Protein AF-0000000084646824 (afdb_homodimer)

Solvent-accessible surface area (backbone atoms only — not comparable to full-atom values): 13426 Å² total; per-residue (Å²): 129,82,71,83,61,88,53,41,62,25,22,55,33,51,47,78,46,74,24,62,43,56,68,61,42,49,52,48,45,46,71,71,29,34,40,81,76,44,87,48,90,53,44,28,33,28,31,27,26,35,52,23,29,39,39,40,33,57,32,92,72,58,79,62,38,73,45,97,51,36,28,20,23,74,54,45,67,60,52,51,50,53,38,41,75,70,67,52,63,48,50,73,77,38,81,36,73,94,73,71,33,38,31,31,40,35,62,44,80,59,38,35,34,36,42,40,24,39,40,91,43,66,98,49,94,73,130,81,72,83,59,88,51,41,61,25,22,55,32,51,47,77,47,74,23,61,44,57,69,60,41,48,51,46,45,45,70,70,28,34,39,83,77,43,87,49,89,53,46,28,33,30,30,29,26,34,53,23,29,39,40,38,33,58,33,91,73,58,80,62,38,73,46,97,51,36,28,22,22,76,53,46,67,61,51,51,52,53,39,42,76,70,67,52,63,48,50,72,78,37,80,36,73,95,73,73,36,38,31,30,40,33,61,43,78,57,38,35,34,36,42,39,26,38,41,91,44,67,98,49,93,72

Nearest PDB structures (foldseek):
  4hc5-assembly2_C  TM=8.249E-01  e=2.303E-07  Sphaerobacter thermophilus DSM 20745
  1xqa-assembly1_A  TM=7.647E-01  e=1.305E-06  Bacillus cereus ATCC 14579
  2i7r-assembly1_B  TM=8.006E-01  e=5.771E-06  Streptococcus pneumoniae
  3l7t-assembly2_C  TM=7.676E-01  e=2.744E-06  Streptococcus mutans
  8he6-assembly1_B  TM=6.971E-01  e=1.571E-06  Nostoc sp. PCC 7120 = FACHB-418

Sequence (252 aa):
MSTNDPRPTVSVAHIVLQTDRMEASAEFMRTIGMRPIFDGPTVSIYELRGGTHLILMQDDTVTAGDAAFDLMVDDLHEMHQRLTSQGLAPSPIEPRPEIDHEAFTVREPAGHVITVFSSHVSNNPVMSTNDPRPTVSVAHIVLQTDRMEASAEFMRTIGMRPIFDGPTVSIYELRGGTHLILMQDDTVTAGDAAFDLMVDDLHEMHQRLTSQGLAPSPIEPRPEIDHEAFTVREPAGHVITVFSSHVSNNPV

pLDDT: mean 91.76, std 11.48, range [31.67, 98.56]

Radius of gyration: 18.04 Å; Cα contacts (8 Å, |Δi|>4): 566; chains: 2; bounding box: 44×47×48 Å

Secondary structure (DSSP, 8-state):
------S-SEEE-EEEEEES-HHHHHHHHHHHTPEEEEE-SSEEEEE-TTSPEEEEEE-S----EEEEEEEEES-HHHHHHHHHHTT--PPPPEEEGGGTEEEEEEE-TTSEEEEEEE-SSTTS--/------S-SEEE-EEEEEES-HHHHHHHHHHHTPEEEEE-SSEEEEE-TTSPEEEEEE-S----EEEEEEEEES-HHHHHHHHHHTT--PPPPEEEGGGTEEEEEEE-TTSEEEEEEE-SSTTS--

Organism: NCBI:txid1178482

Structure (mmCIF, N/CA/C/O backbone):
data_AF-0000000084646824-model_v1
#
loop_
_entity.id
_entity.type
_entity.pdbx_description
1 polymer 'VOC domain-containing protein'
#
loop_
_atom_site.group_PDB
_atom_site.id
_atom_site.type_symbol
_atom_site.label_atom_id
_atom_site.label_alt_id
_atom_site.label_comp_id
_atom_site.label_asym_id
_atom_site.label_entity_id
_atom_site.label_seq_id
_atom_site.pdbx_PDB_ins_code
_atom_site.Cartn_x
_atom_site.Cartn_y
_atom_site.Cartn_z
_atom_site.occupancy
_atom_site.B_iso_or_equiv
_atom_site.auth_seq_id
_atom_site.auth_comp_id
_atom_site.auth_asym_id
_atom_site.auth_atom_id
_atom_site.pdbx_PDB_model_num
ATOM 1 N N . MET A 1 1 ? -5.77 2.434 27.812 1 32.06 1 MET A N 1
ATOM 2 C CA . MET A 1 1 ? -4.387 1.963 27.844 1 32.06 1 MET A CA 1
ATOM 3 C C . MET A 1 1 ? -3.67 2.283 26.531 1 32.06 1 MET A C 1
ATOM 5 O O . MET A 1 1 ? -4.094 1.841 25.469 1 32.06 1 MET A O 1
ATOM 9 N N . SER A 1 2 ? -3.084 3.459 26.266 1 43.47 2 SER A N 1
ATOM 10 C CA . SER A 1 2 ? -2.301 4.016 25.172 1 43.47 2 SER A CA 1
ATOM 11 C C . SER A 1 2 ? -1.302 2.996 24.625 1 43.47 2 SER A C 1
ATOM 13 O O . SER A 1 2 ? -0.337 2.645 25.312 1 43.47 2 SER A O 1
ATOM 15 N N . THR A 1 3 ? -1.752 1.89 24.094 1 49.69 3 THR A N 1
ATOM 16 C CA . THR A 1 3 ? -0.821 0.805 23.797 1 49.69 3 THR A CA 1
ATOM 17 C C . THR A 1 3 ? 0.494 1.354 23.25 1 49.69 3 THR A C 1
ATOM 19 O O . THR A 1 3 ? 0.496 2.291 22.453 1 49.69 3 THR A O 1
ATOM 22 N N . ASN A 1 4 ? 1.457 1.44 24.078 1 62.34 4 ASN A N 1
ATOM 23 C CA . ASN A 1 4 ? 2.871 1.716 23.859 1 62.34 4 ASN A CA 1
ATOM 24 C C . ASN A 1 4 ? 3.398 0.953 22.641 1 62.34 4 ASN A C 1
ATOM 26 O O . ASN A 1 4 ? 4.465 0.34 22.703 1 62.34 4 ASN A O 1
ATOM 30 N N . ASP A 1 5 ? 2.42 0.808 21.688 1 65.06 5 ASP A N 1
ATOM 31 C CA . ASP A 1 5 ? 2.895 0.157 20.469 1 65.06 5 ASP A CA 1
ATOM 32 C C . ASP A 1 5 ? 3.812 1.082 19.672 1 65.06 5 ASP A C 1
ATOM 34 O O . ASP A 1 5 ? 3.373 2.117 19.172 1 65.06 5 ASP A O 1
ATOM 38 N N . PRO A 1 6 ? 5.125 0.814 19.812 1 79.62 6 PRO A N 1
ATOM 39 C CA . PRO A 1 6 ? 6.086 1.689 19.141 1 79.62 6 PRO A CA 1
ATOM 40 C C . PRO A 1 6 ? 5.914 1.7 17.625 1 79.62 6 PRO A C 1
ATOM 42 O O . PRO A 1 6 ? 6.574 2.479 16.938 1 79.62 6 PRO A O 1
ATOM 45 N N . ARG A 1 7 ? 4.965 0.992 17.203 1 82.56 7 ARG A N 1
ATOM 46 C CA . ARG A 1 7 ? 4.793 0.921 15.75 1 82.56 7 ARG A CA 1
ATOM 47 C C . ARG A 1 7 ? 4.02 2.127 15.234 1 82.56 7 ARG A C 1
ATOM 49 O O . ARG A 1 7 ? 3.24 2.736 15.969 1 82.56 7 ARG A O 1
ATOM 56 N N . PRO A 1 8 ? 4.285 2.461 13.961 1 89.75 8 PRO A N 1
ATOM 57 C CA . PRO A 1 8 ? 3.479 3.547 13.406 1 89.75 8 PRO A CA 1
ATOM 58 C C . PRO A 1 8 ? 1.979 3.328 13.594 1 89.75 8 PRO A C 1
ATOM 60 O O . PRO A 1 8 ? 1.522 2.184 13.656 1 89.75 8 PRO A O 1
ATOM 63 N N . THR A 1 9 ? 1.245 4.363 13.617 1 89.69 9 THR A N 1
ATOM 64 C CA . THR A 1 9 ? -0.167 4.273 13.977 1 89.69 9 THR A CA 1
ATOM 65 C C . THR A 1 9 ? -1.038 4.238 12.719 1 89.69 9 THR A C 1
ATOM 67 O O . THR A 1 9 ? -2.266 4.176 12.812 1 89.69 9 THR A O 1
ATOM 70 N N . VAL A 1 10 ? -0.39 4.312 11.586 1 95.31 10 VAL A N 1
ATOM 71 C CA . VAL A 1 10 ? -1.12 4.352 10.328 1 95.31 10 VAL A CA 1
ATOM 72 C C . VAL A 1 10 ? -0.591 3.266 9.391 1 95.31 10 VAL A C 1
ATOM 74 O O . VAL A 1 10 ? 0.609 2.982 9.375 1 95.31 10 VAL A O 1
ATOM 77 N N . SER A 1 11 ? -1.462 2.648 8.602 1 95.62 11 SER A N 1
ATOM 78 C CA . SER A 1 11 ? -1.114 1.643 7.605 1 95.62 11 SER A CA 1
ATOM 79 C C . SER A 1 11 ? -1.807 1.921 6.273 1 95.62 11 SER A C 1
ATOM 81 O O . SER A 1 11 ? -2.725 2.74 6.207 1 95.62 11 SER A O 1
ATOM 83 N N . VAL A 1 12 ? -1.311 1.332 5.227 1 97.44 12 VAL A N 1
ATOM 84 C CA . VAL A 1 12 ? -2.053 1.333 3.969 1 97.44 12 VAL A CA 1
ATOM 85 C C . VAL A 1 12 ? -3.322 0.499 4.117 1 97.44 12 VAL A C 1
ATOM 87 O O . VAL A 1 12 ? -3.279 -0.625 4.625 1 97.44 12 VAL A O 1
ATOM 90 N N . ALA A 1 13 ? -4.418 1.053 3.707 1 96.69 13 ALA A N 1
ATOM 91 C CA . ALA A 1 13 ? -5.672 0.323 3.877 1 96.69 13 ALA A CA 1
ATOM 92 C C . ALA A 1 13 ? -5.914 -0.632 2.711 1 96.69 13 ALA A C 1
ATOM 94 O O . ALA A 1 13 ? -6.121 -1.83 2.914 1 96.69 13 ALA A O 1
ATOM 95 N N . HIS A 1 14 ? -5.844 -0.05 1.48 1 96.31 14 HIS A N 1
ATOM 96 C CA . HIS A 1 14 ? -6.211 -0.854 0.319 1 96.31 14 HIS A CA 1
ATOM 97 C C . HIS A 1 14 ? -5.227 -0.644 -0.827 1 96.31 14 HIS A C 1
ATOM 99 O O . HIS A 1 14 ? -4.711 0.462 -1.017 1 96.31 14 HIS A O 1
ATOM 105 N N . ILE A 1 15 ? -5.035 -1.661 -1.532 1 96.69 15 ILE A N 1
ATOM 106 C CA . ILE A 1 15 ? -4.531 -1.613 -2.9 1 96.69 15 ILE A CA 1
ATOM 107 C C . ILE A 1 15 ? -5.5 -2.34 -3.832 1 96.69 15 ILE A C 1
ATOM 109 O O . ILE A 1 15 ? -6.27 -3.197 -3.393 1 96.69 15 ILE A O 1
ATOM 113 N N . VAL A 1 16 ? -5.473 -1.895 -5.086 1 95.94 16 VAL A N 1
ATOM 114 C CA . VAL A 1 16 ? -6.477 -2.426 -6.004 1 95.94 16 VAL A CA 1
ATOM 115 C C . VAL A 1 16 ? -5.793 -3.016 -7.23 1 95.94 16 VAL A C 1
ATOM 117 O O . VAL A 1 16 ? -4.809 -2.463 -7.727 1 95.94 16 VAL A O 1
ATOM 120 N N . LEU A 1 17 ? -6.266 -4.059 -7.73 1 97.25 17 LEU A N 1
ATOM 121 C CA . LEU A 1 17 ? -5.844 -4.676 -8.984 1 97.25 17 LEU A CA 1
ATOM 122 C C . LEU A 1 17 ? -7.047 -5.133 -9.805 1 97.25 17 LEU A C 1
ATOM 124 O O . LEU A 1 17 ? -7.926 -5.828 -9.289 1 97.25 17 LEU A O 1
ATOM 128 N N . GLN A 1 18 ? -7.062 -4.742 -11.023 1 97.44 18 GLN A N 1
ATOM 129 C CA . GLN A 1 18 ? -8.117 -5.188 -11.93 1 97.44 18 GLN A CA 1
ATOM 130 C C . GLN A 1 18 ? -7.707 -6.457 -12.672 1 97.44 18 GLN A C 1
ATOM 132 O O . GLN A 1 18 ? -6.531 -6.648 -12.984 1 97.44 18 GLN A O 1
ATOM 137 N N . THR A 1 19 ? -8.703 -7.246 -13.031 1 98.12 19 THR A N 1
ATOM 138 C CA . THR A 1 19 ? -8.422 -8.484 -13.742 1 98.12 19 THR A CA 1
ATOM 139 C C . THR A 1 19 ? -9.609 -8.883 -14.617 1 98.12 19 THR A C 1
ATOM 141 O O . THR A 1 19 ? -10.758 -8.602 -14.281 1 98.12 19 THR A O 1
ATOM 144 N N . ASP A 1 20 ? -9.328 -9.508 -15.711 1 97.75 20 ASP A N 1
ATOM 145 C CA . ASP A 1 20 ? -10.375 -10.07 -16.562 1 97.75 20 ASP A CA 1
ATOM 146 C C . ASP A 1 20 ? -10.484 -11.586 -16.375 1 97.75 20 ASP A C 1
ATOM 148 O O . ASP A 1 20 ? -11.188 -12.258 -17.125 1 97.75 20 ASP A O 1
ATOM 152 N N . ARG A 1 21 ? -9.836 -12.141 -15.383 1 97.44 21 ARG A N 1
ATOM 153 C CA . ARG A 1 21 ? -9.844 -13.562 -15.07 1 97.44 21 ARG A CA 1
ATOM 154 C C . ARG A 1 21 ? -9.727 -13.805 -13.57 1 97.44 21 ARG A C 1
ATOM 156 O O . ARG A 1 21 ? -8.672 -14.203 -13.078 1 97.44 21 ARG A O 1
ATOM 163 N N . MET A 1 22 ? -10.82 -13.625 -12.867 1 98 22 MET A N 1
ATOM 164 C CA . MET A 1 22 ? -10.906 -13.594 -11.414 1 98 22 MET A CA 1
ATOM 165 C C . MET A 1 22 ? -10.305 -14.852 -10.805 1 98 22 MET A C 1
ATOM 167 O O . MET A 1 22 ? -9.492 -14.773 -9.883 1 98 22 MET A O 1
ATOM 171 N N . GLU A 1 23 ? -10.609 -16.031 -11.32 1 97.69 23 GLU A N 1
ATOM 172 C CA . GLU A 1 23 ? -10.172 -17.297 -10.711 1 97.69 23 GLU A CA 1
ATOM 173 C C . GLU A 1 23 ? -8.656 -17.422 -10.773 1 97.69 23 GLU A C 1
ATOM 175 O O . GLU A 1 23 ? -8.016 -17.766 -9.773 1 97.69 23 GLU A O 1
ATOM 180 N N . ALA A 1 24 ? -8.109 -17.172 -11.906 1 97.5 24 ALA A N 1
ATOM 181 C CA . ALA A 1 24 ? -6.664 -17.297 -12.094 1 97.5 24 ALA A CA 1
ATOM 182 C C . ALA A 1 24 ? -5.91 -16.281 -11.242 1 97.5 24 ALA A C 1
ATOM 184 O O . ALA A 1 24 ? -4.898 -16.609 -10.625 1 97.5 24 ALA A O 1
ATOM 185 N N . SER A 1 25 ? -6.414 -15.023 -11.219 1 98.06 25 SER A N 1
ATOM 186 C CA . SER A 1 25 ? -5.785 -13.969 -10.422 1 98.06 25 SER A CA 1
ATOM 187 C C . SER A 1 25 ? -5.895 -14.266 -8.93 1 98.06 25 SER A C 1
ATOM 189 O O . SER A 1 25 ? -4.949 -14.023 -8.172 1 98.06 25 SER A O 1
ATOM 191 N N . ALA A 1 26 ? -6.98 -14.797 -8.539 1 98.06 26 ALA A N 1
ATOM 192 C CA . ALA A 1 26 ? -7.18 -15.18 -7.145 1 98.06 26 ALA A CA 1
ATOM 193 C C . ALA A 1 26 ? -6.16 -16.234 -6.715 1 98.06 26 ALA A C 1
ATOM 195 O O . ALA A 1 26 ? -5.551 -16.109 -5.645 1 98.06 26 ALA A O 1
ATOM 196 N N . GLU A 1 27 ? -5.996 -17.234 -7.496 1 97.31 27 GLU A N 1
ATOM 197 C CA . GLU A 1 27 ? -5.02 -18.266 -7.199 1 97.31 27 GLU A CA 1
ATOM 198 C C . GLU A 1 27 ? -3.611 -17.688 -7.086 1 97.31 27 GLU A C 1
ATOM 200 O O . GLU A 1 27 ? -2.836 -18.094 -6.215 1 97.31 27 GLU A O 1
ATOM 205 N N . PHE A 1 28 ? -3.332 -16.766 -7.973 1 98.12 28 PHE A N 1
ATOM 206 C CA . PHE A 1 28 ? -2.037 -16.094 -7.926 1 98.12 28 PHE A CA 1
ATOM 207 C C . PHE A 1 28 ? -1.854 -15.359 -6.605 1 98.12 28 PHE A C 1
ATOM 209 O O . PHE A 1 28 ? -0.797 -15.453 -5.977 1 98.12 28 PHE A O 1
ATOM 216 N N . MET A 1 29 ? -2.875 -14.625 -6.16 1 98 29 MET A N 1
ATOM 217 C CA . MET A 1 29 ? -2.777 -13.859 -4.914 1 98 29 MET A CA 1
ATOM 218 C C . MET A 1 29 ? -2.504 -14.789 -3.732 1 98 29 MET A C 1
ATOM 220 O O . MET A 1 29 ? -1.696 -14.461 -2.861 1 98 29 MET A O 1
ATOM 224 N N . ARG A 1 30 ? -3.1 -15.922 -3.766 1 96.12 30 ARG A N 1
ATOM 225 C CA . ARG A 1 30 ? -2.863 -16.906 -2.713 1 96.12 30 ARG A CA 1
ATOM 226 C C . ARG A 1 30 ? -1.443 -17.453 -2.789 1 96.12 30 ARG A C 1
ATOM 228 O O . ARG A 1 30 ? -0.758 -17.562 -1.77 1 96.12 30 ARG A O 1
ATOM 235 N N . THR A 1 31 ? -1.063 -17.75 -3.959 1 95.69 31 THR A N 1
ATOM 236 C CA . THR A 1 31 ? 0.246 -18.344 -4.195 1 95.69 31 THR A CA 1
ATOM 237 C C . THR A 1 31 ? 1.359 -17.406 -3.766 1 95.69 31 THR A C 1
ATOM 239 O O . THR A 1 31 ? 2.367 -17.828 -3.201 1 95.69 31 THR A O 1
ATOM 242 N N . ILE A 1 32 ? 1.113 -16.156 -3.998 1 96.62 32 ILE A N 1
ATOM 243 C CA . ILE A 1 32 ? 2.18 -15.195 -3.734 1 96.62 32 ILE A CA 1
ATOM 244 C C . ILE A 1 32 ? 2.26 -14.914 -2.236 1 96.62 32 ILE A C 1
ATOM 246 O O . ILE A 1 32 ? 3.229 -14.312 -1.763 1 96.62 32 ILE A O 1
ATOM 250 N N . GLY A 1 33 ? 1.245 -15.242 -1.486 1 95.19 33 GLY A N 1
ATOM 251 C CA . GLY A 1 33 ? 1.413 -15.18 -0.043 1 95.19 33 GLY A CA 1
ATOM 252 C C . GLY A 1 33 ? 0.335 -14.367 0.649 1 95.19 33 GLY A C 1
ATOM 253 O O . GLY A 1 33 ? 0.446 -14.07 1.84 1 95.19 33 GLY A O 1
ATOM 254 N N . MET A 1 34 ? -0.693 -14.016 -0.03 1 96.38 34 MET A N 1
ATOM 255 C CA . MET A 1 34 ? -1.779 -13.25 0.575 1 96.38 34 MET A CA 1
ATOM 256 C C . MET A 1 34 ? -2.826 -14.172 1.184 1 96.38 34 MET A C 1
ATOM 258 O O . MET A 1 34 ? -3.033 -15.289 0.697 1 96.38 34 MET A O 1
ATOM 262 N N . ARG A 1 35 ? -3.436 -13.656 2.168 1 95.19 35 ARG A N 1
ATOM 263 C CA . ARG A 1 35 ? -4.461 -14.422 2.861 1 95.19 35 ARG A CA 1
ATOM 264 C C . ARG A 1 35 ? -5.855 -14.07 2.35 1 95.19 35 ARG A C 1
ATOM 266 O O . ARG A 1 35 ? -6.246 -12.906 2.359 1 95.19 35 ARG A O 1
ATOM 273 N N . PRO A 1 36 ? -6.617 -15.062 1.97 1 95.94 36 PRO A N 1
ATOM 274 C CA . PRO A 1 36 ? -7.973 -14.75 1.5 1 95.94 36 PRO A CA 1
ATOM 275 C C . PRO A 1 36 ? -8.898 -14.289 2.623 1 95.94 36 PRO A C 1
ATOM 277 O O . PRO A 1 36 ? -8.898 -14.883 3.707 1 95.94 36 PRO A O 1
ATOM 280 N N . ILE A 1 37 ? -9.609 -13.234 2.377 1 93.75 37 ILE A N 1
ATOM 281 C CA . ILE A 1 37 ? -10.609 -12.711 3.305 1 93.75 37 ILE A CA 1
ATOM 282 C C . ILE A 1 37 ? -12.008 -12.945 2.74 1 93.75 37 ILE A C 1
ATOM 284 O O . ILE A 1 37 ? -12.922 -13.344 3.471 1 93.75 37 ILE A O 1
ATOM 288 N N . PHE A 1 38 ? -12.164 -12.68 1.447 1 94.94 38 PHE A N 1
ATOM 289 C CA . PHE A 1 38 ? -13.43 -12.82 0.738 1 94.94 38 PHE A CA 1
ATOM 290 C C . PHE A 1 38 ? -13.195 -13.18 -0.724 1 94.94 38 PHE A C 1
ATOM 292 O O . PHE A 1 38 ? -12.344 -12.594 -1.385 1 94.94 38 PHE A O 1
ATOM 299 N N . ASP A 1 39 ? -13.938 -14.172 -1.227 1 96.62 39 ASP A N 1
ATOM 300 C CA . ASP A 1 39 ? -13.883 -14.562 -2.631 1 96.62 39 ASP A CA 1
ATOM 301 C C . ASP A 1 39 ? -15.242 -14.375 -3.303 1 96.62 39 ASP A C 1
ATOM 303 O O . ASP A 1 39 ? -16.203 -15.062 -2.961 1 96.62 39 ASP A O 1
ATOM 307 N N . GLY A 1 40 ? -15.281 -13.406 -4.203 1 96.06 40 GLY A N 1
ATOM 308 C CA . GLY A 1 40 ? -16.484 -13.188 -4.996 1 96.06 40 GLY A CA 1
ATOM 309 C C . GLY A 1 40 ? -16.219 -13.211 -6.488 1 96.06 40 GLY A C 1
ATOM 310 O O . GLY A 1 40 ? -15.07 -13.188 -6.926 1 96.06 40 GLY A O 1
ATOM 311 N N . PRO A 1 41 ? -17.375 -13.305 -7.254 1 95.94 41 PRO A N 1
ATOM 312 C CA . PRO A 1 41 ? -17.234 -13.398 -8.711 1 95.94 41 PRO A CA 1
ATOM 313 C C . PRO A 1 41 ? -16.719 -12.102 -9.336 1 95.94 41 PRO A C 1
ATOM 315 O O . PRO A 1 41 ? -16.078 -12.133 -10.391 1 95.94 41 PRO A O 1
ATOM 318 N N . THR A 1 42 ? -17 -11 -8.656 1 97.06 42 THR A N 1
ATOM 319 C CA . THR A 1 42 ? -16.609 -9.734 -9.273 1 97.06 42 THR A CA 1
ATOM 320 C C . THR A 1 42 ? -15.633 -8.977 -8.383 1 97.06 42 THR A C 1
ATOM 322 O O . THR A 1 42 ? -14.961 -8.047 -8.836 1 97.06 42 THR A O 1
ATOM 325 N N . VAL A 1 43 ? -15.594 -9.344 -7.141 1 97 43 VAL A N 1
ATOM 326 C CA . VAL A 1 43 ? -14.68 -8.727 -6.18 1 97 43 VAL A CA 1
ATOM 327 C C . VAL A 1 43 ? -14.156 -9.789 -5.219 1 97 43 VAL A C 1
ATOM 329 O O . VAL A 1 43 ? -14.922 -10.617 -4.711 1 97 43 VAL A O 1
ATOM 332 N N . SER A 1 44 ? -12.898 -9.867 -4.98 1 97.88 44 SER A N 1
ATOM 333 C CA . SER A 1 44 ? -12.234 -10.68 -3.961 1 97.88 44 SER A CA 1
ATOM 334 C C . SER A 1 44 ? -11.297 -9.828 -3.107 1 97.88 44 SER A C 1
ATOM 336 O O . SER A 1 44 ? -10.797 -8.797 -3.564 1 97.88 44 SER A O 1
ATOM 338 N N . ILE A 1 45 ? -11.125 -10.219 -1.865 1 96.56 45 ILE A N 1
ATOM 339 C CA . ILE A 1 45 ? -10.305 -9.461 -0.924 1 96.56 45 ILE A CA 1
ATOM 340 C C . ILE A 1 45 ? -9.25 -10.367 -0.308 1 96.56 45 ILE A C 1
ATOM 342 O O . ILE A 1 45 ? -9.562 -11.461 0.178 1 96.56 45 ILE A O 1
ATOM 346 N N . TYR A 1 46 ? -7.996 -9.891 -0.333 1 96.88 46 TYR A N 1
ATOM 347 C CA . TYR A 1 46 ? -6.863 -10.602 0.252 1 96.88 46 TYR A CA 1
ATOM 348 C C . TYR A 1 46 ? -6.082 -9.695 1.202 1 96.88 46 TYR A C 1
ATOM 350 O O . TYR A 1 46 ? -5.934 -8.5 0.948 1 96.88 46 TYR A O 1
ATOM 358 N N . GLU A 1 47 ? -5.566 -10.289 2.199 1 95.19 47 GLU A N 1
ATOM 359 C CA . GLU A 1 47 ? -4.859 -9.516 3.219 1 95.19 47 GLU A CA 1
ATOM 360 C C . GLU A 1 47 ? -3.35 -9.711 3.109 1 95.19 47 GLU A C 1
ATOM 362 O O . GLU A 1 47 ? -2.873 -10.828 2.912 1 95.19 47 GLU A O 1
ATOM 367 N N . LEU A 1 48 ? -2.643 -8.641 3.213 1 95.69 48 LEU A N 1
ATOM 368 C CA . LEU A 1 48 ? -1.187 -8.633 3.307 1 95.69 48 LEU A CA 1
ATOM 369 C C . LEU A 1 48 ? -0.735 -8.398 4.742 1 95.69 48 LEU A C 1
ATOM 371 O O . LEU A 1 48 ? -1.542 -8.031 5.602 1 95.69 48 LEU A O 1
ATOM 375 N N . ARG A 1 49 ? 0.52 -8.68 4.965 1 90.81 49 ARG A N 1
ATOM 376 C CA . ARG A 1 49 ? 1.089 -8.312 6.258 1 90.81 49 ARG A CA 1
ATOM 377 C C . ARG A 1 49 ? 0.898 -6.828 6.539 1 90.81 49 ARG A C 1
ATOM 379 O O . ARG A 1 49 ? 1.066 -5.992 5.648 1 90.81 49 ARG A O 1
ATOM 386 N N . GLY A 1 50 ? 0.562 -6.457 7.793 1 88.06 50 GLY A N 1
ATOM 387 C CA . GLY A 1 50 ? 0.243 -5.086 8.156 1 88.06 50 GLY A CA 1
ATOM 388 C C . GLY A 1 50 ? -1.242 -4.781 8.086 1 88.06 50 GLY A C 1
ATOM 389 O O . GLY A 1 50 ? -1.683 -3.719 8.531 1 88.06 50 GLY A O 1
ATOM 390 N N . GLY A 1 51 ? -1.979 -5.695 7.457 1 92 51 GLY A N 1
ATOM 391 C CA . GLY A 1 51 ? -3.428 -5.566 7.449 1 92 51 GLY A CA 1
ATOM 392 C C . GLY A 1 51 ? -3.967 -4.965 6.164 1 92 51 GLY A C 1
ATOM 393 O O . GLY A 1 51 ? -5.184 -4.855 5.984 1 92 51 GLY A O 1
ATOM 394 N N . THR A 1 52 ? -3.096 -4.602 5.25 1 95.81 52 THR A N 1
ATOM 395 C CA . THR A 1 52 ? -3.529 -4.043 3.975 1 95.81 52 THR A CA 1
ATOM 396 C C . THR A 1 52 ? -4.375 -5.047 3.201 1 95.81 52 THR A C 1
ATOM 398 O O . THR A 1 52 ? -4.047 -6.234 3.152 1 95.81 52 THR A O 1
ATOM 401 N N . HIS A 1 53 ? -5.426 -4.559 2.617 1 95.88 53 HIS A N 1
ATOM 402 C CA . HIS A 1 53 ? -6.246 -5.41 1.762 1 95.88 53 HIS A CA 1
ATOM 403 C C . HIS A 1 53 ? -5.98 -5.129 0.286 1 95.88 53 HIS A C 1
ATOM 405 O O . HIS A 1 53 ? -6.008 -3.973 -0.144 1 95.88 53 HIS A O 1
ATOM 411 N N . LEU A 1 54 ? -5.719 -6.172 -0.451 1 97.56 54 LEU A N 1
ATOM 412 C CA . LEU A 1 54 ? -5.828 -6.105 -1.904 1 97.56 54 LEU A CA 1
ATOM 413 C C . LEU A 1 54 ? -7.262 -6.363 -2.355 1 97.56 54 LEU A C 1
ATOM 415 O O . LEU A 1 54 ? -7.848 -7.395 -2.01 1 97.56 54 LEU A O 1
ATOM 419 N N . ILE A 1 55 ? -7.801 -5.402 -3.018 1 96.75 55 ILE A N 1
ATOM 420 C CA . ILE A 1 55 ? -9.102 -5.578 -3.654 1 96.75 55 ILE A CA 1
ATOM 421 C C . ILE A 1 55 ? -8.914 -6.02 -5.105 1 96.75 55 ILE A C 1
ATOM 423 O O . ILE A 1 55 ? -8.445 -5.242 -5.941 1 96.75 55 ILE A O 1
ATOM 427 N N . LEU A 1 56 ? -9.203 -7.25 -5.41 1 97.81 56 LEU A N 1
ATOM 428 C CA . LEU A 1 56 ? -9.219 -7.773 -6.773 1 97.81 56 LEU A CA 1
ATOM 429 C C . LEU A 1 56 ? -10.578 -7.535 -7.43 1 97.81 56 LEU A C 1
ATOM 431 O O . LEU A 1 56 ? -11.602 -8.023 -6.949 1 97.81 56 LEU A O 1
ATOM 435 N N . MET A 1 57 ? -10.562 -6.809 -8.461 1 97.56 57 MET A N 1
ATOM 436 C CA . MET A 1 57 ? -11.828 -6.387 -9.062 1 97.56 57 MET A CA 1
ATOM 437 C C . MET A 1 57 ? -11.922 -6.875 -10.508 1 97.56 57 MET A C 1
ATOM 439 O O . MET A 1 57 ? -11 -6.684 -11.297 1 97.56 57 MET A O 1
ATOM 443 N N . GLN A 1 58 ? -13.047 -7.391 -10.844 1 97.75 58 GLN A N 1
ATOM 444 C CA . GLN A 1 58 ? -13.297 -7.828 -12.219 1 97.75 58 GLN A CA 1
ATOM 445 C C . GLN A 1 58 ? -13.445 -6.633 -13.156 1 97.75 58 GLN A C 1
ATOM 447 O O . GLN A 1 58 ? -14.086 -5.641 -12.812 1 97.75 58 GLN A O 1
ATOM 452 N N . ASP A 1 59 ? -12.758 -6.738 -14.188 1 96.38 59 ASP A N 1
ATOM 453 C CA . ASP A 1 59 ? -12.906 -5.809 -15.305 1 96.38 59 ASP A CA 1
ATOM 454 C C . ASP A 1 59 ? -12.922 -6.547 -16.641 1 96.38 59 ASP A C 1
ATOM 456 O O . ASP A 1 59 ? -12.289 -7.59 -16.781 1 96.38 59 ASP A O 1
ATOM 460 N N . ASP A 1 60 ? -13.703 -5.988 -17.531 1 92.94 60 ASP A N 1
ATOM 461 C CA . ASP A 1 60 ? -13.844 -6.664 -18.812 1 92.94 60 ASP A CA 1
ATOM 462 C C . ASP A 1 60 ? -12.523 -6.68 -19.578 1 92.94 60 ASP A C 1
ATOM 464 O O . ASP A 1 60 ? -12.227 -7.633 -20.297 1 92.94 60 ASP A O 1
ATOM 468 N N . THR A 1 61 ? -11.812 -5.586 -19.406 1 92.31 61 THR A N 1
ATOM 469 C CA . THR A 1 61 ? -10.547 -5.5 -20.125 1 92.31 61 THR A CA 1
ATOM 470 C C . THR A 1 61 ? -9.445 -4.984 -19.219 1 92.31 61 THR A C 1
ATOM 472 O O . THR A 1 61 ? -9.672 -4.082 -18.406 1 92.31 61 THR A O 1
ATOM 475 N N . VAL A 1 62 ? -8.297 -5.688 -19.297 1 92.31 62 VAL A N 1
ATOM 476 C CA . VAL A 1 62 ? -7.109 -5.281 -18.547 1 92.31 62 VAL A CA 1
ATOM 477 C C . VAL A 1 62 ? -5.945 -5.055 -19.516 1 92.31 62 VAL A C 1
ATOM 479 O O . VAL A 1 62 ? -5.758 -5.824 -20.469 1 92.31 62 VAL A O 1
ATOM 482 N N . THR A 1 63 ? -5.332 -3.967 -19.312 1 89.81 63 THR A N 1
ATOM 483 C CA . THR A 1 63 ? -4.109 -3.703 -20.062 1 89.81 63 THR A CA 1
ATOM 484 C C . THR A 1 63 ? -2.885 -4.184 -19.281 1 89.81 63 THR A C 1
ATOM 486 O O . THR A 1 63 ? -2.639 -3.738 -18.172 1 89.81 63 THR A O 1
ATOM 489 N N . ALA A 1 64 ? -2.219 -5.098 -19.984 1 87.81 64 ALA A N 1
ATOM 490 C CA . ALA A 1 64 ? -0.99 -5.605 -19.375 1 87.81 64 ALA A CA 1
ATOM 491 C C . ALA A 1 64 ? 0.002 -4.477 -19.109 1 87.81 64 ALA A C 1
ATOM 493 O O . ALA A 1 64 ? 0.079 -3.52 -19.891 1 87.81 64 ALA A O 1
ATOM 494 N N . GLY A 1 65 ? 0.767 -4.598 -17.938 1 94 65 GLY A N 1
ATOM 495 C CA . GLY A 1 65 ? 1.751 -3.6 -17.562 1 94 65 GLY A CA 1
ATOM 496 C C . GLY A 1 65 ? 2.139 -3.674 -16.094 1 94 65 GLY A C 1
ATOM 497 O O . GLY A 1 65 ? 1.847 -4.664 -15.422 1 94 65 GLY A O 1
ATOM 498 N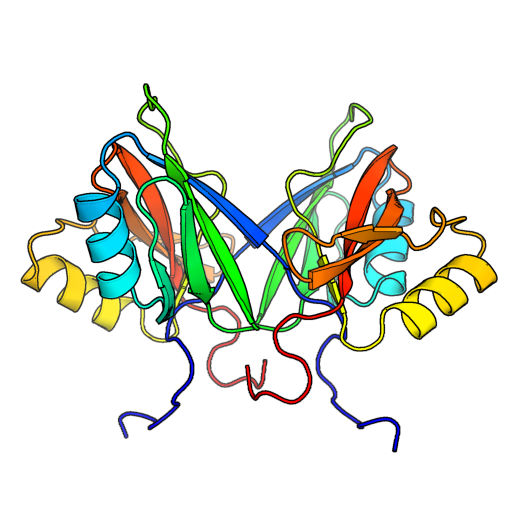 N . ASP A 1 66 ? 2.891 -2.682 -15.711 1 95.44 66 ASP A N 1
ATOM 499 C CA . ASP A 1 66 ? 3.355 -2.646 -14.328 1 95.44 66 ASP A CA 1
ATOM 500 C C . ASP A 1 66 ? 2.195 -2.412 -13.367 1 95.44 66 ASP A C 1
ATOM 502 O O . ASP A 1 66 ? 1.338 -1.563 -13.617 1 95.44 66 ASP A O 1
ATOM 506 N N . ALA A 1 67 ? 2.127 -3.242 -12.383 1 95.38 67 ALA A N 1
ATOM 507 C CA . ALA A 1 67 ? 1.174 -2.951 -11.312 1 95.38 67 ALA A CA 1
ATOM 508 C C . ALA A 1 67 ? 1.484 -1.612 -10.648 1 95.38 67 ALA A C 1
ATOM 510 O O . ALA A 1 67 ? 2.625 -1.144 -10.688 1 95.38 67 ALA A O 1
ATOM 511 N N . ALA A 1 68 ? 0.506 -1.094 -10 1 92.44 68 ALA A N 1
ATOM 512 C CA . ALA A 1 68 ? 0.643 0.206 -9.352 1 92.44 68 ALA A CA 1
ATOM 513 C C . ALA A 1 68 ? 1.271 0.063 -7.969 1 92.44 68 ALA A C 1
ATOM 515 O O . ALA A 1 68 ? 1.377 1.041 -7.223 1 92.44 68 ALA A O 1
ATOM 516 N N . PHE A 1 69 ? 1.64 -1.087 -7.555 1 95.88 69 PHE A N 1
ATOM 517 C CA . PHE A 1 69 ? 2.254 -1.357 -6.262 1 95.88 69 PHE A CA 1
ATOM 518 C C . PHE A 1 69 ? 3.355 -2.4 -6.391 1 95.88 69 PHE A C 1
ATOM 520 O O . PHE A 1 69 ? 3.436 -3.104 -7.402 1 95.88 69 PHE A O 1
ATOM 527 N N . ASP A 1 70 ? 4.145 -2.445 -5.395 1 97.44 70 ASP A N 1
ATOM 528 C CA . ASP A 1 70 ? 5.145 -3.498 -5.27 1 97.44 70 ASP A CA 1
ATOM 529 C C . ASP A 1 70 ? 5.082 -4.156 -3.893 1 97.44 70 ASP A C 1
ATOM 531 O O . ASP A 1 70 ? 4.324 -3.723 -3.023 1 97.44 70 ASP A O 1
ATOM 535 N N . LEU A 1 71 ? 5.742 -5.27 -3.828 1 98 71 LEU A N 1
ATOM 536 C CA . LEU A 1 71 ? 5.668 -6.098 -2.627 1 98 71 LEU A CA 1
ATOM 537 C C . LEU A 1 71 ? 7.051 -6.301 -2.02 1 98 71 LEU A C 1
ATOM 539 O O . LEU A 1 71 ? 8.062 -6 -2.654 1 98 71 LEU A O 1
ATOM 543 N N . MET A 1 72 ? 7.023 -6.77 -0.771 1 96.81 72 MET A N 1
ATOM 544 C CA . MET A 1 72 ? 8.281 -7.195 -0.153 1 96.81 72 MET A CA 1
ATOM 545 C C . MET A 1 72 ? 8.07 -8.453 0.679 1 96.81 72 MET A C 1
ATOM 547 O O . MET A 1 72 ? 6.965 -8.727 1.137 1 96.81 72 MET A O 1
ATOM 551 N N . VAL A 1 73 ? 9.133 -9.18 0.806 1 95.62 73 VAL A N 1
ATOM 552 C CA . VAL A 1 73 ? 9.141 -10.406 1.589 1 95.62 73 VAL A CA 1
ATOM 553 C C . VAL A 1 73 ? 10.43 -10.492 2.404 1 95.62 73 VAL A C 1
ATOM 555 O O . VAL A 1 73 ? 11.453 -9.906 2.031 1 95.62 73 VAL A O 1
ATOM 558 N N . ASP A 1 74 ? 10.359 -11.25 3.428 1 91.88 74 ASP A N 1
ATOM 559 C CA . ASP A 1 74 ? 11.523 -11.391 4.301 1 91.88 74 ASP A CA 1
ATOM 560 C C . ASP A 1 74 ? 12.625 -12.203 3.621 1 91.88 74 ASP A C 1
ATOM 562 O O . ASP A 1 74 ? 13.805 -11.891 3.768 1 91.88 74 ASP A O 1
ATOM 566 N N . ASP A 1 75 ? 12.234 -13.234 2.949 1 93.19 75 ASP A N 1
ATOM 567 C CA . ASP A 1 75 ? 13.188 -14.086 2.242 1 93.19 75 ASP A CA 1
ATOM 568 C C . ASP A 1 75 ? 12.898 -14.102 0.743 1 93.19 75 ASP A C 1
ATOM 570 O O . ASP A 1 75 ? 12.133 -14.945 0.265 1 93.19 75 ASP A O 1
ATOM 574 N N . LEU A 1 76 ? 13.609 -13.25 0.063 1 96.62 76 LEU A N 1
ATOM 575 C CA . LEU A 1 76 ? 13.383 -13.055 -1.365 1 96.62 76 LEU A CA 1
ATOM 576 C C . LEU A 1 76 ? 13.758 -14.312 -2.15 1 96.62 76 LEU A C 1
ATOM 578 O O . LEU A 1 76 ? 13.055 -14.688 -3.09 1 96.62 76 LEU A O 1
ATOM 582 N N . HIS A 1 77 ? 14.828 -14.938 -1.787 1 96.75 77 HIS A N 1
ATOM 583 C CA . HIS A 1 77 ? 15.312 -16.125 -2.5 1 96.75 77 HIS A CA 1
ATOM 584 C C . HIS A 1 77 ? 14.352 -17.281 -2.348 1 96.75 77 HIS A C 1
ATOM 586 O O . HIS A 1 77 ? 14.07 -18 -3.314 1 96.75 77 HIS A O 1
ATOM 592 N N . GLU A 1 78 ? 13.828 -17.422 -1.167 1 96.38 78 GLU A N 1
ATOM 593 C CA . GLU A 1 78 ? 12.844 -18.469 -0.941 1 96.38 78 GLU A CA 1
ATOM 594 C C . GLU A 1 78 ? 11.586 -18.234 -1.78 1 96.38 78 GLU A C 1
ATOM 596 O O . GLU A 1 78 ? 11.047 -19.172 -2.375 1 96.38 78 GLU A O 1
ATOM 601 N N . MET A 1 79 ? 11.117 -17.031 -1.784 1 96.69 79 MET A N 1
ATOM 602 C CA . MET A 1 79 ? 9.945 -16.688 -2.586 1 96.69 79 MET A CA 1
ATOM 603 C C . MET A 1 79 ? 10.203 -16.953 -4.066 1 96.69 79 MET A C 1
ATOM 605 O O . MET A 1 79 ? 9.359 -17.547 -4.754 1 96.69 79 MET A O 1
ATOM 609 N N . HIS A 1 80 ? 11.328 -16.562 -4.555 1 98.06 80 HIS A N 1
ATOM 610 C CA . HIS A 1 80 ? 11.703 -16.766 -5.949 1 98.06 80 HIS A CA 1
ATOM 611 C C . HIS A 1 80 ? 11.695 -18.25 -6.312 1 98.06 80 HIS A C 1
ATOM 613 O O . HIS A 1 80 ? 11.133 -18.641 -7.34 1 98.06 80 HIS A O 1
ATOM 619 N N . GLN A 1 81 ? 12.281 -19.016 -5.469 1 97.88 81 GLN A N 1
ATOM 620 C CA . GLN A 1 81 ? 12.344 -20.469 -5.688 1 97.88 81 GLN A CA 1
ATOM 621 C C . GLN A 1 81 ? 10.945 -21.078 -5.703 1 97.88 81 GLN A C 1
ATOM 623 O O . GLN A 1 81 ? 10.641 -21.922 -6.559 1 97.88 81 GLN A O 1
ATOM 628 N N . ARG A 1 82 ? 10.164 -20.672 -4.781 1 96.81 82 ARG A N 1
ATOM 629 C CA . ARG A 1 82 ? 8.805 -21.203 -4.684 1 96.81 82 ARG A CA 1
ATOM 630 C C . ARG A 1 82 ? 8 -20.875 -5.941 1 96.81 82 ARG A C 1
ATOM 632 O O . ARG A 1 82 ? 7.336 -21.75 -6.5 1 96.81 82 ARG A O 1
ATOM 639 N N . LEU A 1 83 ? 8.078 -19.641 -6.391 1 97.25 83 LEU A N 1
ATOM 640 C CA . LEU A 1 83 ? 7.344 -19.234 -7.586 1 97.25 83 LEU A CA 1
ATOM 641 C C . LEU A 1 83 ? 7.859 -19.969 -8.812 1 97.25 83 LEU A C 1
ATOM 643 O O . LEU A 1 83 ? 7.074 -20.359 -9.68 1 97.25 83 LEU A O 1
ATOM 647 N N . THR A 1 84 ? 9.141 -20.125 -8.883 1 97.75 84 THR A N 1
ATOM 648 C CA . THR A 1 84 ? 9.75 -20.875 -9.984 1 97.75 84 THR A CA 1
ATOM 649 C C . THR A 1 84 ? 9.242 -22.312 -10.016 1 97.75 84 THR A C 1
ATOM 651 O O . THR A 1 84 ? 8.859 -22.812 -11.07 1 97.75 84 THR A O 1
ATOM 654 N N . SER A 1 85 ? 9.258 -22.906 -8.875 1 96.88 85 SER A N 1
ATOM 655 C CA . SER A 1 85 ? 8.828 -24.297 -8.773 1 96.88 85 SER A CA 1
ATOM 656 C C . SER A 1 85 ? 7.367 -24.453 -9.172 1 96.88 85 SER A C 1
ATOM 658 O O . SER A 1 85 ? 6.938 -25.531 -9.578 1 96.88 85 SER A O 1
ATOM 660 N N . GLN A 1 86 ? 6.652 -23.375 -9.039 1 95.19 86 GLN A N 1
ATOM 661 C CA . GLN A 1 86 ? 5.227 -23.406 -9.359 1 95.19 86 GLN A CA 1
ATOM 662 C C . GLN A 1 86 ? 4.984 -23 -10.812 1 95.19 86 GLN A C 1
ATOM 664 O O . GLN A 1 86 ? 3.838 -22.875 -11.242 1 95.19 86 GLN A O 1
ATOM 669 N N . GLY A 1 87 ? 6.055 -22.688 -11.516 1 95.31 87 GLY A N 1
ATOM 670 C CA . GLY A 1 87 ? 5.965 -22.438 -12.945 1 95.31 87 GLY A CA 1
ATOM 671 C C . GLY A 1 87 ? 5.621 -21 -13.273 1 95.31 87 GLY A C 1
ATOM 672 O O . GLY A 1 87 ? 5.234 -20.688 -14.406 1 95.31 87 GLY A O 1
ATOM 673 N N . LEU A 1 88 ? 5.738 -20.031 -12.367 1 96.19 88 LEU A N 1
ATOM 674 C CA . LEU A 1 88 ? 5.34 -18.641 -12.578 1 96.19 88 LEU A CA 1
ATOM 675 C C . LEU A 1 88 ? 6.465 -17.844 -13.234 1 96.19 88 LEU A C 1
ATOM 677 O O . LEU A 1 88 ? 6.293 -16.672 -13.562 1 96.19 88 LEU A O 1
ATOM 681 N N . ALA A 1 89 ? 7.562 -18.422 -13.43 1 96.38 89 ALA A N 1
ATOM 682 C CA . ALA A 1 89 ? 8.695 -17.906 -14.195 1 96.38 89 ALA A CA 1
ATOM 683 C C . ALA A 1 89 ? 9.055 -16.484 -13.742 1 96.38 89 ALA A C 1
ATOM 685 O O . ALA A 1 89 ? 9.109 -15.562 -14.555 1 96.38 89 ALA A O 1
ATOM 686 N N . PRO A 1 90 ? 9.305 -16.203 -12.492 1 98.56 90 PRO A N 1
ATOM 687 C CA . PRO A 1 90 ? 9.797 -14.891 -12.094 1 98.56 90 PRO A CA 1
ATOM 688 C C . PRO A 1 90 ? 11.109 -14.516 -12.789 1 98.56 90 PRO A C 1
ATOM 690 O O . PRO A 1 90 ? 11.859 -15.398 -13.203 1 98.56 90 PRO A O 1
ATOM 693 N N . SER A 1 91 ? 11.352 -13.227 -12.953 1 98.38 91 SER A N 1
ATOM 694 C CA . SER A 1 91 ? 12.633 -12.773 -13.508 1 98.38 91 SER A CA 1
ATOM 695 C C . SER A 1 91 ? 13.789 -13.156 -12.586 1 98.38 91 SER A C 1
ATOM 697 O O . SER A 1 91 ? 13.578 -13.523 -11.43 1 98.38 91 SER A O 1
ATOM 699 N N . PRO A 1 92 ? 15.016 -13.078 -13.133 1 97.94 92 PRO A N 1
ATOM 700 C CA . PRO A 1 92 ? 16.141 -13.227 -12.211 1 97.94 92 PRO A CA 1
ATOM 701 C C . PRO A 1 92 ? 16.156 -12.164 -11.117 1 97.94 92 PRO A C 1
ATOM 703 O O . PRO A 1 92 ? 15.656 -11.055 -11.32 1 97.94 92 PRO A O 1
ATOM 706 N N . ILE A 1 93 ? 16.672 -12.523 -9.953 1 97.75 93 ILE A N 1
ATOM 707 C CA . ILE A 1 93 ? 16.859 -11.562 -8.875 1 97.75 93 ILE A CA 1
ATOM 708 C C . ILE A 1 93 ? 17.953 -10.57 -9.258 1 97.75 93 ILE A C 1
ATOM 710 O O . ILE A 1 93 ? 19.047 -10.969 -9.688 1 97.75 93 ILE A O 1
ATOM 714 N N . GLU A 1 94 ? 17.578 -9.32 -9.133 1 96 94 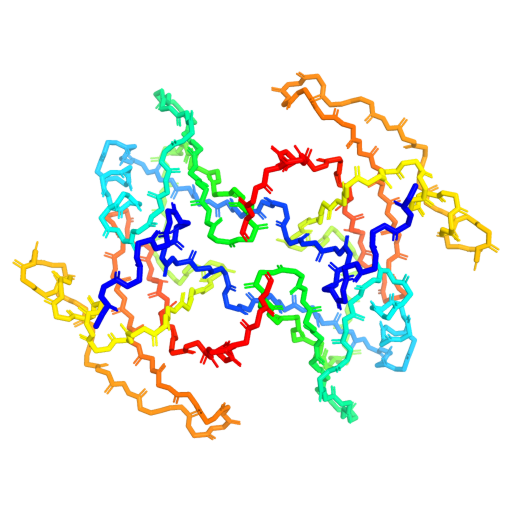GLU A N 1
ATOM 715 C CA . GLU A 1 94 ? 18.531 -8.273 -9.469 1 96 94 GLU A CA 1
ATOM 716 C C . GLU A 1 94 ? 18.797 -7.363 -8.266 1 96 94 GLU A C 1
ATOM 718 O O . GLU A 1 94 ? 17.891 -7.07 -7.488 1 96 94 GLU A O 1
ATOM 723 N N . PRO A 1 95 ? 20.062 -6.965 -8.133 1 90.25 95 PRO A N 1
ATOM 724 C CA . PRO A 1 95 ? 20.344 -5.961 -7.105 1 90.25 95 PRO A CA 1
ATOM 725 C C . PRO A 1 95 ? 19.766 -4.59 -7.445 1 90.25 95 PRO A C 1
ATOM 727 O O . PRO A 1 95 ? 19.656 -4.234 -8.617 1 90.25 95 PRO A O 1
ATOM 730 N N . ARG A 1 96 ? 19.281 -3.975 -6.414 1 84.88 96 ARG A N 1
ATOM 731 C CA . ARG A 1 96 ? 18.891 -2.566 -6.473 1 84.88 96 ARG A CA 1
ATOM 732 C C . ARG A 1 96 ? 19.75 -1.728 -5.523 1 84.88 96 ARG A C 1
ATOM 734 O O . ARG A 1 96 ? 19.281 -1.34 -4.445 1 84.88 96 ARG A O 1
ATOM 741 N N . PRO A 1 97 ? 20.906 -1.428 -5.938 1 75.75 97 PRO A N 1
ATOM 742 C CA . PRO A 1 97 ? 21.891 -0.825 -5.031 1 75.75 97 PRO A CA 1
ATOM 743 C C . PRO A 1 97 ? 21.438 0.53 -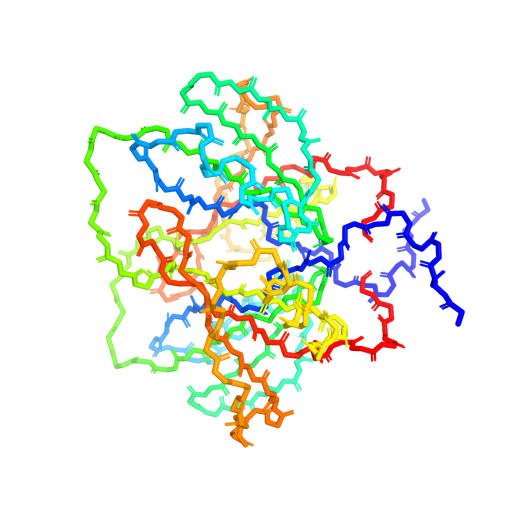4.492 1 75.75 97 PRO A C 1
ATOM 745 O O . PRO A 1 97 ? 21.828 0.918 -3.387 1 75.75 97 PRO A O 1
ATOM 748 N N . GLU A 1 98 ? 20.609 1.253 -5.176 1 70.44 98 GLU A N 1
ATOM 749 C CA . GLU A 1 98 ? 20.172 2.576 -4.746 1 70.44 98 GLU A CA 1
ATOM 750 C C . GLU A 1 98 ? 19.406 2.502 -3.424 1 70.44 98 GLU A C 1
ATOM 752 O O . GLU A 1 98 ? 19.406 3.461 -2.648 1 70.44 98 GLU A O 1
ATOM 757 N N . ILE A 1 99 ? 18.812 1.356 -3.17 1 70.38 99 ILE A N 1
ATOM 758 C CA . ILE A 1 99 ? 18 1.227 -1.955 1 70.38 99 ILE A CA 1
ATOM 759 C C . ILE A 1 99 ? 18.547 0.078 -1.104 1 70.38 99 ILE A C 1
ATOM 761 O O . ILE A 1 99 ? 17.922 -0.311 -0.112 1 70.38 99 ILE A O 1
ATOM 765 N N . ASP A 1 100 ? 19.688 -0.429 -1.595 1 76.5 100 ASP A N 1
ATOM 766 C CA . ASP A 1 100 ? 20.328 -1.555 -0.928 1 76.5 100 ASP A CA 1
ATOM 767 C C . ASP A 1 100 ? 19.375 -2.73 -0.777 1 76.5 100 ASP A C 1
ATOM 769 O O . ASP A 1 100 ? 19.234 -3.291 0.313 1 76.5 100 ASP A O 1
ATOM 773 N N . HIS A 1 101 ? 18.578 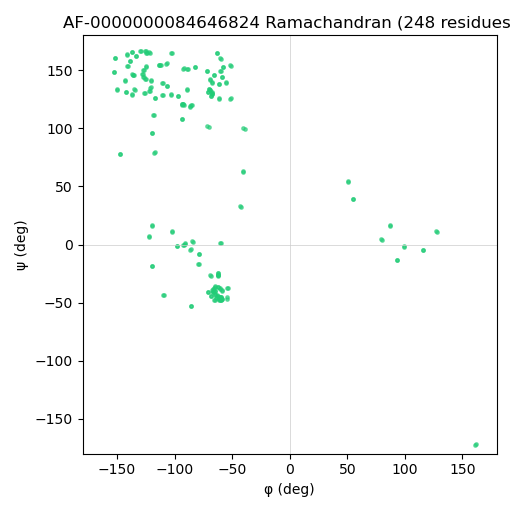-2.969 -1.79 1 88 101 HIS A N 1
ATOM 774 C CA . HIS A 1 101 ? 17.656 -4.09 -1.834 1 88 101 HIS A CA 1
ATOM 775 C C . HIS A 1 101 ? 17.875 -4.945 -3.078 1 88 101 HIS A C 1
ATOM 777 O O . HIS A 1 101 ? 18.719 -4.613 -3.92 1 88 101 HIS A O 1
ATOM 783 N N . GLU A 1 102 ? 17.359 -6.117 -3.107 1 95.31 102 GLU A N 1
ATOM 784 C CA . GLU A 1 102 ? 17.203 -6.969 -4.281 1 95.31 102 GLU A CA 1
ATOM 785 C C . GLU A 1 102 ? 15.734 -7.137 -4.656 1 95.31 102 GLU A C 1
ATOM 787 O O . GLU A 1 102 ? 14.852 -6.98 -3.811 1 95.31 102 GLU A O 1
ATOM 792 N N . ALA A 1 103 ? 15.586 -7.406 -5.926 1 97.69 10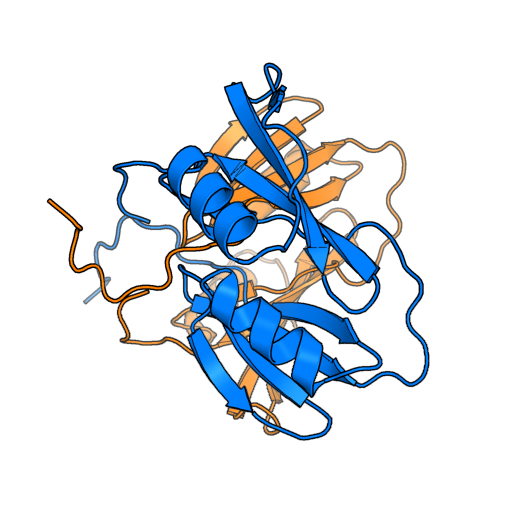3 ALA A N 1
ATOM 793 C CA . ALA A 1 103 ? 14.195 -7.562 -6.367 1 97.69 103 ALA A CA 1
ATOM 794 C C . ALA A 1 103 ? 14.109 -8.508 -7.562 1 97.69 103 ALA A C 1
ATOM 796 O O . ALA A 1 103 ? 15.117 -8.797 -8.211 1 97.69 103 ALA A O 1
ATOM 797 N N . PHE A 1 104 ? 12.961 -9.016 -7.785 1 98.31 104 PHE A N 1
ATOM 798 C CA . PHE A 1 104 ? 12.57 -9.664 -9.031 1 98.31 104 PHE A CA 1
ATOM 799 C C . PHE A 1 104 ? 11.164 -9.242 -9.438 1 98.31 104 PHE A C 1
ATOM 801 O O . PHE A 1 104 ? 10.445 -8.609 -8.656 1 98.31 104 PHE A O 1
ATOM 808 N N . THR A 1 105 ? 10.82 -9.523 -10.672 1 98.44 105 THR A N 1
ATOM 809 C CA . THR A 1 105 ? 9.453 -9.289 -11.133 1 98.44 105 THR A CA 1
ATOM 810 C C . THR A 1 105 ? 8.758 -10.609 -11.453 1 98.44 105 THR A C 1
ATOM 812 O O . THR A 1 105 ? 9.414 -11.609 -11.734 1 98.44 105 THR A O 1
ATOM 815 N N . VAL A 1 106 ? 7.465 -10.594 -11.375 1 98.5 106 VAL A N 1
ATOM 816 C CA . VAL A 1 106 ? 6.633 -11.727 -11.758 1 98.5 106 VAL A CA 1
ATOM 817 C C . VAL A 1 106 ? 5.352 -11.227 -12.414 1 98.5 106 VAL A C 1
ATOM 819 O O . VAL A 1 106 ? 4.793 -10.203 -12.016 1 98.5 106 VAL A O 1
ATOM 822 N N . ARG A 1 107 ? 4.969 -11.938 -13.414 1 97.69 107 ARG A N 1
ATOM 823 C CA . ARG A 1 107 ? 3.771 -11.539 -14.141 1 97.69 107 ARG A CA 1
ATOM 824 C C . ARG A 1 107 ? 2.537 -12.242 -13.594 1 97.69 107 ARG A C 1
ATOM 8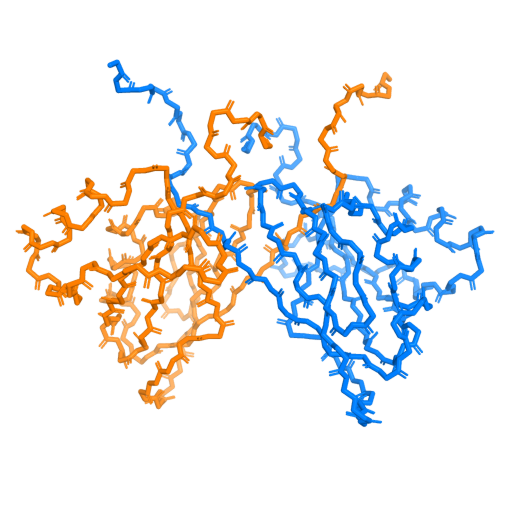26 O O . ARG A 1 107 ? 2.496 -13.477 -13.539 1 97.69 107 ARG A O 1
ATOM 833 N N . GLU A 1 108 ? 1.579 -11.477 -13.141 1 97.12 108 GLU A N 1
ATOM 834 C CA . GLU A 1 108 ? 0.259 -11.93 -12.719 1 97.12 108 GLU A CA 1
ATOM 835 C C . GLU A 1 108 ? -0.584 -12.359 -13.922 1 97.12 108 GLU A C 1
ATOM 837 O O . GLU A 1 108 ? -0.39 -11.867 -15.031 1 97.12 108 GLU A O 1
ATOM 842 N N . PRO A 1 109 ? -1.486 -13.297 -13.805 1 96.56 109 PRO A N 1
ATOM 843 C CA . PRO A 1 109 ? -2.172 -13.969 -14.914 1 96.56 109 PRO A CA 1
ATOM 844 C C . PRO A 1 109 ? -2.838 -12.984 -15.875 1 96.56 109 PRO A C 1
ATOM 846 O O . PRO A 1 109 ? -2.893 -13.234 -17.078 1 96.56 109 PRO A O 1
ATOM 849 N N . ALA A 1 110 ? -3.371 -11.953 -15.383 1 97.06 110 ALA A N 1
ATOM 850 C CA . ALA A 1 110 ? -4.055 -11 -16.25 1 97.06 110 ALA A CA 1
ATOM 851 C C . ALA A 1 110 ? -3.053 -10.102 -16.969 1 97.06 110 ALA A C 1
ATOM 853 O O . ALA A 1 110 ? -3.436 -9.281 -17.812 1 97.06 110 ALA A O 1
ATOM 854 N N . GLY A 1 111 ? -1.788 -10.242 -16.547 1 97.12 111 GLY A N 1
ATOM 855 C CA . GLY A 1 111 ? -0.77 -9.547 -17.312 1 97.12 111 GLY A CA 1
ATOM 856 C C . GLY A 1 111 ? -0.055 -8.469 -16.531 1 97.12 111 GLY A C 1
ATOM 857 O O . GLY A 1 111 ? 0.909 -7.871 -17.016 1 97.12 111 GLY A O 1
ATOM 858 N N . HIS A 1 112 ? -0.423 -8.164 -15.32 1 97.5 112 HIS A N 1
ATOM 859 C CA . HIS A 1 112 ? 0.256 -7.176 -14.492 1 97.5 112 HIS A CA 1
ATOM 860 C C . HIS A 1 112 ? 1.636 -7.664 -14.07 1 97.5 112 HIS A C 1
ATOM 862 O O . HIS A 1 112 ? 1.786 -8.812 -13.633 1 97.5 112 HIS A O 1
ATOM 868 N N . VAL A 1 113 ? 2.602 -6.828 -14.211 1 98.25 113 VAL A N 1
ATOM 869 C CA . VAL A 1 113 ? 3.938 -7.137 -13.711 1 98.25 113 VAL A CA 1
ATOM 870 C C . VAL A 1 113 ? 4.102 -6.574 -12.297 1 98.25 113 VAL A C 1
ATOM 872 O O . VAL A 1 113 ? 3.959 -5.371 -12.078 1 98.25 113 VAL A O 1
ATOM 875 N N . ILE A 1 114 ? 4.375 -7.461 -11.359 1 98.38 114 ILE A N 1
ATOM 876 C CA . ILE A 1 114 ? 4.531 -7.078 -9.961 1 98.38 114 ILE A CA 1
ATOM 877 C C . ILE A 1 114 ? 5.996 -7.215 -9.547 1 98.38 114 ILE A C 1
ATOM 879 O O . ILE A 1 114 ? 6.621 -8.25 -9.789 1 98.38 114 ILE A O 1
ATOM 883 N N . THR A 1 115 ? 6.559 -6.18 -8.961 1 98.12 115 THR A N 1
ATOM 884 C CA . THR A 1 115 ? 7.91 -6.227 -8.406 1 98.12 115 THR A CA 1
ATOM 885 C C . THR A 1 115 ? 7.883 -6.688 -6.953 1 98.12 115 THR A C 1
ATOM 887 O O . THR A 1 115 ? 7.035 -6.254 -6.172 1 98.12 115 THR A O 1
ATOM 890 N N . VAL A 1 116 ? 8.758 -7.613 -6.629 1 98.12 116 VAL A N 1
ATOM 891 C CA . VAL A 1 116 ? 8.906 -8.102 -5.262 1 98.12 116 VAL A CA 1
ATOM 892 C C . VAL A 1 116 ? 10.305 -7.777 -4.75 1 98.12 116 VAL A C 1
ATOM 894 O O . VAL A 1 116 ? 11.305 -8.172 -5.355 1 98.12 116 VAL A O 1
ATOM 897 N N . PHE A 1 117 ? 10.359 -7.102 -3.6 1 97.31 117 PHE A N 1
ATOM 898 C CA . PHE A 1 117 ? 11.609 -6.668 -2.998 1 97.31 117 PHE A CA 1
ATOM 899 C C . PHE A 1 117 ? 11.945 -7.516 -1.776 1 97.31 117 PHE A C 1
ATOM 901 O O . PHE A 1 117 ? 11.055 -8.102 -1.157 1 97.31 117 PHE A O 1
ATOM 908 N N . SER A 1 118 ? 13.312 -7.496 -1.531 1 95.25 118 SER A N 1
ATOM 909 C CA . SER A 1 118 ? 13.695 -7.883 -0.176 1 95.25 118 SER A CA 1
ATOM 910 C C . SER A 1 118 ? 13.195 -6.871 0.849 1 95.25 118 SER A C 1
ATOM 912 O O . SER A 1 118 ? 13.117 -5.676 0.562 1 95.25 118 SER A O 1
ATOM 914 N N . SER A 1 119 ? 12.852 -7.402 1.984 1 91.75 119 SER A N 1
ATOM 915 C CA . SER A 1 119 ? 12.234 -6.574 3.014 1 91.75 119 SER A CA 1
ATOM 916 C C . SER A 1 119 ? 13.219 -5.555 3.574 1 91.75 119 SER A C 1
ATOM 918 O O . SER A 1 119 ? 14.383 -5.871 3.805 1 91.75 119 SER A O 1
ATOM 920 N N . HIS A 1 120 ? 12.727 -4.387 3.797 1 85.81 120 HIS A N 1
ATOM 921 C CA . HIS A 1 120 ? 13.523 -3.387 4.5 1 85.81 120 HIS A CA 1
ATOM 922 C C . HIS A 1 120 ? 13.289 -3.449 6.004 1 85.81 120 HIS A C 1
ATOM 924 O O . HIS A 1 120 ? 13.883 -2.682 6.762 1 85.81 120 HIS A O 1
ATOM 930 N N . VAL A 1 121 ? 12.445 -4.352 6.441 1 80.56 121 VAL A N 1
ATOM 931 C CA . VAL A 1 121 ? 12.148 -4.398 7.867 1 80.56 121 VAL A CA 1
ATOM 932 C C . VAL A 1 121 ? 12.539 -5.758 8.438 1 80.56 121 VAL A C 1
ATOM 934 O O . VAL A 1 121 ? 12.141 -6.117 9.539 1 80.56 121 VAL A O 1
ATOM 937 N N . SER A 1 122 ? 13.289 -6.41 7.719 1 70.56 122 SER A N 1
ATOM 938 C CA . SER A 1 122 ? 13.664 -7.754 8.148 1 70.56 122 SER A CA 1
ATOM 939 C C . SER A 1 122 ? 14.188 -7.754 9.578 1 70.56 122 SER A C 1
ATOM 941 O O . SER A 1 122 ? 15.039 -6.934 9.93 1 70.56 122 SER A O 1
ATOM 943 N N . ASN A 1 123 ? 13.578 -8.594 10.414 1 68 123 ASN A N 1
ATOM 944 C CA . ASN A 1 123 ? 13.977 -8.836 11.805 1 68 123 ASN A CA 1
ATOM 945 C C . ASN A 1 123 ? 13.492 -7.719 12.727 1 68 123 ASN A C 1
ATOM 947 O O . ASN A 1 123 ? 13.977 -7.586 13.852 1 68 123 ASN A O 1
ATOM 951 N N . ASN A 1 124 ? 12.688 -6.738 12.148 1 69.56 124 ASN A N 1
ATOM 952 C CA . ASN A 1 124 ? 12.125 -5.68 12.984 1 69.56 124 ASN A CA 1
ATOM 953 C C . ASN A 1 124 ? 10.617 -5.824 13.125 1 69.56 124 ASN A C 1
ATOM 955 O O . ASN A 1 124 ? 9.945 -6.324 12.219 1 69.56 124 ASN A O 1
ATOM 959 N N . PRO A 1 125 ? 10.211 -5.57 14.375 1 64.31 125 PRO A N 1
ATOM 960 C CA . PRO A 1 125 ? 8.758 -5.625 14.547 1 64.31 125 PRO A CA 1
ATOM 961 C C . PRO A 1 125 ? 8.023 -4.598 13.695 1 64.31 125 PRO A C 1
ATOM 963 O O . PRO A 1 125 ? 8.492 -3.463 13.547 1 64.31 125 PRO A O 1
ATOM 966 N N . VAL A 1 126 ? 7.098 -4.996 12.891 1 66.69 126 VAL A N 1
ATOM 967 C CA . VAL A 1 126 ? 6.312 -4.07 12.078 1 66.69 126 VAL A CA 1
ATOM 968 C C . VAL A 1 126 ? 4.852 -4.109 12.523 1 66.69 126 VAL A C 1
ATOM 970 O O . VAL A 1 126 ? 4.387 -5.117 13.055 1 66.69 126 VAL A O 1
ATOM 973 N N . MET B 1 1 ? 14.398 -22.016 11.75 1 31.67 1 MET B N 1
ATOM 974 C CA . MET B 1 1 ? 13.172 -21.969 12.547 1 31.67 1 MET B CA 1
ATOM 975 C C . MET B 1 1 ? 12.047 -21.281 11.781 1 31.67 1 MET B C 1
ATOM 977 O O . MET B 1 1 ? 12.18 -20.125 11.383 1 31.67 1 MET B O 1
ATOM 981 N N . SER B 1 2 ? 11.273 -21.891 10.883 1 43 2 SER B N 1
ATOM 982 C CA . SER B 1 2 ? 10.125 -21.516 10.055 1 43 2 SER B CA 1
ATOM 983 C C . SER B 1 2 ? 9.148 -20.641 10.836 1 43 2 SER B C 1
ATOM 985 O O . SER B 1 2 ? 8.5 -21.109 11.773 1 43 2 SER B O 1
ATOM 987 N N . THR B 1 3 ? 9.531 -19.469 11.266 1 49.62 3 THR B N 1
ATOM 988 C CA . THR B 1 3 ? 8.719 -18.734 12.227 1 49.62 3 THR B CA 1
ATOM 989 C C . THR B 1 3 ? 7.234 -18.875 11.891 1 49.62 3 THR B C 1
ATOM 991 O O . THR B 1 3 ? 6.848 -18.828 10.727 1 49.62 3 THR B O 1
ATOM 994 N N . ASN B 1 4 ? 6.59 -19.734 12.578 1 62.22 4 ASN B N 1
ATOM 995 C CA . ASN B 1 4 ? 5.152 -19.969 12.664 1 62.22 4 ASN B CA 1
ATOM 996 C C . ASN B 1 4 ? 4.375 -18.656 12.75 1 62.22 4 ASN B C 1
ATOM 998 O O . ASN B 1 4 ? 3.488 -18.516 13.594 1 62.22 4 ASN B O 1
ATOM 1002 N N . ASP B 1 5 ? 4.988 -17.656 12.047 1 65.19 5 ASP B N 1
ATOM 1003 C CA . ASP B 1 5 ? 4.242 -16.406 12.023 1 65.19 5 ASP B CA 1
ATOM 1004 C C . ASP B 1 5 ? 2.988 -16.531 11.164 1 65.19 5 ASP B C 1
ATOM 1006 O O . ASP B 1 5 ? 3.078 -16.703 9.945 1 65.19 5 ASP B O 1
ATOM 1010 N N . PRO B 1 6 ? 1.854 -16.703 11.875 1 79.5 6 PRO B N 1
ATOM 1011 C CA . PRO B 1 6 ? 0.607 -16.891 11.133 1 79.5 6 PRO B CA 1
ATOM 1012 C C . PRO B 1 6 ? 0.267 -15.711 10.227 1 79.5 6 PRO B C 1
ATOM 1014 O O . PRO B 1 6 ? -0.692 -15.773 9.453 1 79.5 6 PRO B O 1
ATOM 1017 N N . ARG B 1 7 ? 1.128 -14.773 10.234 1 82.62 7 ARG B N 1
ATOM 1018 C CA . ARG B 1 7 ? 0.823 -13.586 9.438 1 82.62 7 ARG B CA 1
ATOM 1019 C C . ARG B 1 7 ? 1.188 -13.805 7.973 1 82.62 7 ARG B C 1
ATOM 1021 O O . ARG B 1 7 ? 2.055 -14.625 7.66 1 82.62 7 ARG B O 1
ATOM 1028 N N . PRO B 1 8 ? 0.478 -13.086 7.105 1 89.81 8 PRO B N 1
ATOM 1029 C CA . PRO B 1 8 ? 0.874 -13.195 5.699 1 89.81 8 PRO B CA 1
ATOM 1030 C C . PRO B 1 8 ? 2.369 -12.961 5.488 1 89.81 8 PRO B C 1
ATOM 1032 O O . PRO B 1 8 ? 3 -12.234 6.258 1 89.81 8 PRO B O 1
ATOM 1035 N N . THR B 1 9 ? 2.893 -13.508 4.48 1 89.81 9 THR B N 1
ATOM 1036 C CA . THR B 1 9 ? 4.34 -13.492 4.289 1 89.81 9 THR B CA 1
ATOM 1037 C C . THR B 1 9 ? 4.746 -12.375 3.336 1 89.81 9 THR B C 1
ATOM 1039 O O . THR B 1 9 ? 5.934 -12.203 3.041 1 89.81 9 THR B O 1
ATOM 1042 N N . VAL B 1 10 ? 3.76 -11.664 2.854 1 95.38 10 VAL B N 1
ATOM 1043 C CA . VAL B 1 10 ? 4.023 -10.602 1.887 1 95.38 10 VAL B CA 1
ATOM 1044 C C . VAL B 1 10 ? 3.398 -9.297 2.371 1 95.38 10 VAL B C 1
ATOM 1046 O O . VAL B 1 10 ? 2.318 -9.297 2.969 1 95.38 10 VAL B O 1
ATOM 1049 N N . SER B 1 11 ? 4.047 -8.164 2.129 1 95.62 11 SER B N 1
ATOM 1050 C CA . SER B 1 11 ? 3.561 -6.832 2.459 1 95.62 11 SER B CA 1
ATOM 1051 C C . SER B 1 11 ? 3.729 -5.875 1.285 1 95.62 11 SER B C 1
ATOM 1053 O O . SER B 1 11 ? 4.438 -6.18 0.324 1 95.62 11 SER B O 1
ATOM 1055 N N . VAL B 1 12 ? 3.027 -4.781 1.312 1 97.44 12 VAL B N 1
ATOM 1056 C CA . VAL B 1 12 ? 3.311 -3.703 0.373 1 97.44 12 VAL B CA 1
ATOM 1057 C C . VAL B 1 12 ? 4.676 -3.094 0.682 1 97.44 12 VAL B C 1
ATOM 1059 O O . VAL B 1 12 ? 4.977 -2.785 1.838 1 97.44 12 VAL B O 1
ATOM 1062 N N . ALA B 1 13 ? 5.477 -2.957 -0.323 1 96.69 13 ALA B N 1
ATOM 1063 C CA . ALA B 1 13 ? 6.816 -2.428 -0.077 1 96.69 13 ALA B CA 1
ATOM 1064 C C . ALA B 1 13 ? 6.809 -0.901 -0.079 1 96.69 13 ALA B C 1
ATOM 1066 O O . ALA B 1 13 ? 7.254 -0.271 0.883 1 96.69 13 ALA B O 1
ATOM 1067 N N . HIS B 1 14 ? 6.258 -0.335 -1.189 1 96.31 14 HIS B N 1
ATOM 1068 C CA . HIS B 1 14 ? 6.352 1.112 -1.346 1 96.31 14 HIS B CA 1
ATOM 1069 C C . HIS B 1 14 ? 5.027 1.7 -1.827 1 96.31 14 HIS B C 1
ATOM 1071 O O . HIS B 1 14 ? 4.316 1.072 -2.613 1 96.31 14 HIS B O 1
ATOM 1077 N N . ILE B 1 15 ? 4.781 2.844 -1.376 1 96.75 15 ILE B N 1
ATOM 1078 C CA . ILE B 1 15 ? 3.859 3.779 -2.01 1 96.75 15 ILE B CA 1
ATOM 1079 C C . ILE B 1 15 ? 4.574 5.098 -2.289 1 96.75 15 ILE B C 1
ATOM 1081 O O . ILE B 1 15 ? 5.574 5.422 -1.641 1 96.75 15 ILE B O 1
ATOM 1085 N N . VAL B 1 16 ? 4.059 5.777 -3.312 1 96 16 VAL B N 1
ATOM 1086 C CA . VAL B 1 16 ? 4.781 6.973 -3.744 1 96 16 VAL B CA 1
ATOM 1087 C C . VAL B 1 16 ? 3.836 8.172 -3.756 1 96 16 VAL B C 1
ATOM 1089 O O . VAL B 1 16 ? 2.666 8.047 -4.129 1 96 16 VAL B O 1
ATOM 1092 N N . LEU B 1 17 ? 4.289 9.281 -3.391 1 97.25 17 LEU B N 1
ATOM 1093 C CA . LEU B 1 17 ? 3.584 10.555 -3.477 1 97.25 17 LEU B CA 1
ATOM 1094 C C . LEU B 1 17 ? 4.516 11.656 -3.975 1 97.25 17 LEU B C 1
ATOM 1096 O O . LEU B 1 17 ? 5.613 11.836 -3.443 1 97.25 17 LEU B O 1
ATOM 1100 N N . GLN B 1 18 ? 4.062 12.359 -4.949 1 97.44 18 GLN B N 1
ATOM 1101 C CA . GLN B 1 18 ? 4.828 13.5 -5.457 1 97.44 18 GLN B CA 1
ATOM 1102 C C . GLN B 1 18 ? 4.402 14.789 -4.766 1 97.44 18 GLN B C 1
ATOM 1104 O O . GLN B 1 18 ? 3.234 14.961 -4.414 1 97.44 18 GLN B O 1
ATOM 1109 N N . THR B 1 19 ? 5.34 15.703 -4.684 1 98.19 19 THR B N 1
ATOM 1110 C CA . THR B 1 19 ? 5.043 16.984 -4.039 1 98.19 19 THR B CA 1
ATOM 1111 C C . THR B 1 19 ? 5.922 18.094 -4.609 1 98.19 19 THR B C 1
ATOM 1113 O O . THR B 1 19 ? 7.055 17.844 -5.023 1 98.19 19 THR B O 1
ATOM 1116 N N . ASP B 1 20 ? 5.406 19.266 -4.648 1 97.75 20 ASP B N 1
ATOM 1117 C CA . ASP B 1 20 ? 6.188 20.438 -5.035 1 97.75 20 ASP B CA 1
ATOM 1118 C C . ASP B 1 20 ? 6.59 21.266 -3.812 1 97.75 20 ASP B C 1
ATOM 1120 O O . ASP B 1 20 ? 7.109 22.375 -3.945 1 97.75 20 ASP B O 1
ATOM 1124 N N . ARG B 1 21 ? 6.41 20.75 -2.625 1 97.5 21 ARG B N 1
ATOM 1125 C CA . ARG B 1 21 ? 6.75 21.406 -1.367 1 97.5 21 ARG B CA 1
ATOM 1126 C C . ARG B 1 21 ? 7.172 20.391 -0.312 1 97.5 21 ARG B C 1
ATOM 1128 O O . ARG B 1 21 ? 6.41 20.094 0.611 1 97.5 21 ARG B O 1
ATOM 1135 N N . MET B 1 22 ? 8.383 19.922 -0.412 1 98 22 MET B N 1
ATOM 1136 C CA . MET B 1 22 ? 8.93 18.812 0.347 1 98 22 MET B CA 1
ATOM 1137 C C . MET B 1 22 ? 8.766 19.031 1.847 1 98 22 MET B C 1
ATOM 1139 O O . MET B 1 22 ? 8.297 18.141 2.564 1 98 22 MET B O 1
ATOM 1143 N N . GLU B 1 23 ? 9.086 20.203 2.361 1 97.69 23 GLU B N 1
ATOM 1144 C CA . GLU B 1 23 ? 9.07 20.453 3.801 1 97.69 23 GLU B CA 1
ATOM 1145 C C . GLU B 1 23 ? 7.66 20.344 4.371 1 97.69 23 GLU B C 1
ATOM 1147 O O . GLU B 1 23 ? 7.445 19.688 5.387 1 97.69 23 GLU B O 1
ATOM 1152 N N . ALA B 1 24 ? 6.734 20.969 3.721 1 97.5 24 ALA B N 1
ATOM 1153 C CA . ALA B 1 24 ? 5.348 20.953 4.188 1 97.5 24 ALA B CA 1
ATOM 1154 C C . ALA B 1 24 ? 4.762 19.547 4.125 1 97.5 24 ALA B C 1
ATOM 1156 O O . ALA B 1 24 ? 4.074 19.109 5.051 1 97.5 24 ALA B O 1
ATOM 1157 N N . SER B 1 25 ? 5.039 18.812 3.014 1 98.12 25 SER B N 1
ATOM 1158 C CA . SER B 1 25 ? 4.543 17.453 2.857 1 98.12 25 SER B CA 1
ATOM 1159 C C . SER B 1 25 ? 5.176 16.516 3.879 1 98.12 25 SER B C 1
ATOM 1161 O O . SER B 1 25 ? 4.504 15.633 4.422 1 98.12 25 SER B O 1
ATOM 1163 N N . ALA B 1 26 ? 6.398 16.719 4.145 1 98.06 26 ALA B N 1
ATOM 1164 C CA . ALA B 1 26 ? 7.102 15.93 5.145 1 98.06 26 ALA B CA 1
ATOM 1165 C C . ALA B 1 26 ? 6.461 16.094 6.523 1 98.06 26 ALA B C 1
ATOM 1167 O O . ALA B 1 26 ? 6.223 15.102 7.223 1 98.06 26 ALA B O 1
ATOM 1168 N N . GLU B 1 27 ? 6.211 17.281 6.906 1 97.38 27 GLU B N 1
ATOM 1169 C CA . GLU B 1 27 ? 5.566 17.547 8.188 1 97.38 27 GLU B CA 1
ATOM 1170 C C . GLU B 1 27 ? 4.195 16.875 8.266 1 97.38 27 GLU B C 1
ATOM 1172 O O . GLU B 1 27 ? 3.824 16.328 9.305 1 97.38 27 GLU B O 1
ATOM 1177 N N . PHE B 1 28 ? 3.506 16.922 7.148 1 98.12 28 PHE B N 1
ATOM 1178 C CA . PHE B 1 28 ? 2.207 16.266 7.086 1 98.12 28 PHE B CA 1
ATOM 1179 C C . PHE B 1 28 ? 2.35 14.766 7.32 1 98.12 28 PHE B C 1
ATOM 1181 O O . PHE B 1 28 ? 1.587 14.18 8.086 1 98.12 28 PHE B O 1
ATOM 1188 N N . MET B 1 29 ? 3.33 14.133 6.676 1 98 29 MET B N 1
ATOM 1189 C CA . MET B 1 29 ? 3.525 12.695 6.82 1 98 29 MET B CA 1
ATOM 1190 C C . MET B 1 29 ? 3.805 12.328 8.273 1 98 29 MET B C 1
ATOM 1192 O O . MET B 1 29 ? 3.283 11.328 8.773 1 98 29 MET B O 1
ATOM 1196 N N . ARG B 1 30 ? 4.539 13.156 8.93 1 96.12 30 ARG B N 1
ATOM 1197 C CA . ARG B 1 30 ? 4.816 12.93 10.344 1 96.12 30 ARG B CA 1
ATOM 1198 C C . ARG B 1 30 ? 3.559 13.102 11.18 1 96.12 30 ARG B C 1
ATOM 1200 O O . ARG B 1 30 ? 3.27 12.273 12.055 1 96.12 30 ARG B O 1
ATOM 1207 N N . THR B 1 31 ? 2.859 14.117 10.883 1 95.69 31 THR B N 1
ATOM 1208 C CA . THR B 1 31 ? 1.657 14.461 11.633 1 95.69 31 THR B CA 1
ATOM 1209 C C . THR B 1 31 ? 0.609 13.359 11.508 1 95.69 31 THR B C 1
ATOM 1211 O O . THR B 1 31 ? -0.078 13.031 12.477 1 95.69 31 THR B O 1
ATOM 1214 N N . ILE B 1 32 ? 0.568 12.789 10.352 1 96.69 32 ILE B N 1
ATOM 1215 C CA . ILE B 1 32 ? -0.493 11.82 10.109 1 96.69 32 ILE B CA 1
ATOM 1216 C C . ILE B 1 32 ? -0.126 10.484 10.75 1 96.69 32 ILE B C 1
ATOM 1218 O O . ILE B 1 32 ? -0.971 9.594 10.875 1 96.69 32 ILE B O 1
ATOM 1222 N N . GLY B 1 33 ? 1.115 10.289 11.094 1 95.12 33 GLY B N 1
ATOM 1223 C CA . GLY B 1 33 ? 1.421 9.125 11.906 1 95.12 33 GLY B CA 1
ATOM 1224 C C . GLY B 1 33 ? 2.521 8.258 11.312 1 95.12 33 GLY B C 1
ATOM 1225 O O . GLY B 1 33 ? 2.76 7.145 11.781 1 95.12 33 GLY B O 1
ATOM 1226 N N . MET B 1 34 ? 3.199 8.711 10.336 1 96.38 34 MET B N 1
ATOM 1227 C CA . MET B 1 34 ? 4.289 7.949 9.727 1 96.38 34 MET B CA 1
ATOM 1228 C C . MET B 1 34 ? 5.609 8.227 10.438 1 96.38 34 MET B C 1
ATOM 1230 O O . MET B 1 34 ? 5.82 9.328 10.953 1 96.38 34 MET B O 1
ATOM 1234 N N . ARG B 1 35 ? 6.414 7.254 10.383 1 95.19 35 ARG B N 1
ATOM 1235 C CA . ARG B 1 35 ? 7.719 7.371 11.023 1 95.19 35 ARG B CA 1
ATOM 1236 C C . ARG B 1 35 ? 8.797 7.766 10.016 1 95.19 35 ARG B C 1
ATOM 1238 O O . ARG B 1 35 ? 8.977 7.086 9 1 95.19 35 ARG B O 1
ATOM 1245 N N . PRO B 1 36 ? 9.539 8.789 10.312 1 96 36 PRO B N 1
ATOM 1246 C CA . PRO B 1 36 ? 10.602 9.172 9.375 1 96 36 PRO B CA 1
ATOM 1247 C C . PRO B 1 36 ? 11.75 8.172 9.344 1 96 36 PRO B C 1
ATOM 1249 O O . PRO B 1 36 ? 12.203 7.711 10.398 1 96 36 PRO B O 1
ATOM 1252 N N . ILE B 1 37 ? 12.172 7.824 8.164 1 93.88 37 ILE B N 1
ATOM 1253 C CA . ILE B 1 37 ? 13.32 6.949 7.953 1 93.88 37 ILE B CA 1
ATOM 1254 C C . ILE B 1 37 ? 14.477 7.746 7.363 1 93.88 37 ILE B C 1
ATOM 1256 O O . ILE B 1 37 ? 15.625 7.582 7.773 1 93.88 37 ILE B O 1
ATOM 1260 N N . PHE B 1 38 ? 14.156 8.594 6.391 1 94.94 38 PHE B N 1
ATOM 1261 C CA . PHE B 1 38 ? 15.125 9.422 5.684 1 94.94 38 PHE B CA 1
ATOM 1262 C C . PHE B 1 38 ? 14.484 10.734 5.223 1 94.94 38 PHE B C 1
ATOM 1264 O O . PHE B 1 38 ? 13.375 10.734 4.684 1 94.94 38 PHE B O 1
ATOM 1271 N N . ASP B 1 39 ? 15.164 11.852 5.461 1 96.56 39 ASP B N 1
ATOM 1272 C CA . ASP B 1 39 ? 14.727 13.164 5 1 96.56 39 ASP B CA 1
ATOM 1273 C C . ASP B 1 39 ? 15.734 13.773 4.035 1 96.56 39 ASP B C 1
ATOM 1275 O O . ASP B 1 39 ? 16.859 14.094 4.43 1 96.56 39 ASP B O 1
ATOM 1279 N N . GLY B 1 40 ? 15.312 13.867 2.771 1 96.06 40 GLY B N 1
ATOM 1280 C CA . GLY B 1 40 ? 16.141 14.531 1.773 1 96.06 40 GLY B CA 1
ATOM 1281 C C . GLY B 1 40 ? 15.414 15.648 1.044 1 96.06 40 GLY B C 1
ATOM 1282 O O . GLY B 1 40 ? 14.195 15.789 1.164 1 96.06 40 GLY B O 1
ATOM 1283 N N . PRO B 1 41 ? 16.266 16.469 0.327 1 95.88 41 PRO B N 1
ATOM 1284 C CA . PRO B 1 41 ? 15.664 17.625 -0.361 1 95.88 41 PRO B CA 1
ATOM 1285 C C . PRO B 1 41 ? 14.789 17.203 -1.538 1 95.88 41 PRO B C 1
ATOM 1287 O O . PRO B 1 41 ? 13.852 17.938 -1.892 1 95.88 41 PRO B O 1
ATOM 1290 N N . THR B 1 42 ? 15.102 16.047 -2.098 1 97.06 42 THR B N 1
ATOM 1291 C CA . THR B 1 42 ? 14.336 15.664 -3.283 1 97.06 42 THR B CA 1
ATOM 1292 C C . THR B 1 42 ? 13.586 14.352 -3.045 1 97.06 42 THR B C 1
ATOM 1294 O O . THR B 1 42 ? 12.672 14.016 -3.797 1 97.06 42 THR B O 1
ATOM 1297 N N . VAL B 1 43 ? 14.016 13.625 -2.064 1 97 43 VAL B N 1
ATOM 1298 C CA . VAL B 1 43 ? 13.375 12.359 -1.7 1 97 43 VAL B CA 1
ATOM 1299 C C . VAL B 1 43 ? 13.367 12.203 -0.182 1 97 43 VAL B C 1
ATOM 1301 O O . VAL B 1 43 ? 14.375 12.453 0.481 1 97 43 VAL B O 1
ATOM 1304 N N . SER B 1 44 ? 12.289 11.883 0.419 1 97.94 44 SER B N 1
ATOM 1305 C CA . SER B 1 44 ? 12.133 11.5 1.818 1 97.94 44 SER B CA 1
ATOM 1306 C C . SER B 1 44 ? 11.406 10.164 1.95 1 97.94 44 SER B C 1
ATOM 1308 O O . SER B 1 44 ? 10.617 9.797 1.076 1 97.94 44 SER B O 1
ATOM 1310 N N . ILE B 1 45 ? 11.703 9.43 2.994 1 96.62 45 ILE B N 1
ATOM 1311 C CA . ILE B 1 45 ? 11.125 8.102 3.205 1 96.62 45 ILE B CA 1
ATOM 1312 C C . ILE B 1 45 ? 10.484 8.031 4.59 1 96.62 45 ILE B C 1
ATOM 1314 O O . ILE B 1 45 ? 11.117 8.391 5.59 1 96.62 45 ILE B O 1
ATOM 1318 N N . TYR B 1 46 ? 9.234 7.555 4.621 1 96.94 46 TYR B N 1
ATOM 1319 C CA . TYR B 1 46 ? 8.492 7.367 5.859 1 96.94 46 TYR B CA 1
ATOM 1320 C C . TYR B 1 46 ? 7.934 5.953 5.953 1 96.94 46 TYR B C 1
ATOM 1322 O O . TYR B 1 46 ? 7.52 5.375 4.941 1 96.94 46 TYR B O 1
ATOM 1330 N N . GLU B 1 47 ? 7.867 5.473 7.125 1 95.19 47 GLU B N 1
ATOM 1331 C CA . GLU B 1 47 ? 7.418 4.102 7.336 1 95.19 47 GLU B CA 1
ATOM 1332 C C . GLU B 1 47 ? 6.008 4.062 7.914 1 95.19 47 GLU B C 1
ATOM 1334 O O . GLU B 1 47 ? 5.676 4.84 8.812 1 95.19 47 GLU B O 1
ATOM 1339 N N . LEU B 1 48 ? 5.211 3.189 7.383 1 95.75 48 LEU B N 1
ATOM 1340 C CA . LEU B 1 48 ? 3.881 2.879 7.898 1 95.75 48 LEU B CA 1
ATOM 1341 C C . LEU B 1 48 ? 3.893 1.561 8.664 1 95.75 48 LEU B C 1
ATOM 1343 O O . LEU B 1 48 ? 4.863 0.805 8.594 1 95.75 48 LEU B O 1
ATOM 1347 N N . ARG B 1 49 ? 2.836 1.366 9.414 1 90.75 49 ARG B N 1
ATOM 1348 C CA . ARG B 1 49 ? 2.668 0.06 10.039 1 90.75 49 ARG B CA 1
ATOM 1349 C C . ARG B 1 49 ? 2.699 -1.055 9 1 90.75 49 ARG B C 1
ATOM 1351 O O . ARG B 1 49 ? 2.119 -0.92 7.922 1 90.75 49 ARG B O 1
ATOM 1358 N N . GLY B 1 50 ? 3.363 -2.189 9.305 1 87.94 50 GLY B N 1
ATOM 1359 C CA . GLY B 1 50 ? 3.559 -3.27 8.352 1 87.94 50 GLY B CA 1
ATOM 1360 C C . GLY B 1 50 ? 4.875 -3.172 7.598 1 87.94 50 GLY B C 1
ATOM 1361 O O . GLY B 1 50 ? 5.258 -4.102 6.887 1 87.94 50 GLY B O 1
ATOM 1362 N N . GLY B 1 51 ? 5.5 -2.008 7.707 1 92 51 GLY B N 1
ATOM 1363 C CA . GLY B 1 51 ? 6.828 -1.849 7.137 1 92 51 GLY B CA 1
ATOM 1364 C C . GLY B 1 51 ? 6.816 -1.156 5.785 1 92 51 GLY B C 1
ATOM 1365 O O . GLY B 1 51 ? 7.875 -0.896 5.207 1 92 51 GLY B O 1
ATOM 1366 N N . THR B 1 52 ? 5.648 -0.814 5.277 1 95.81 52 THR B N 1
ATOM 1367 C CA . THR B 1 52 ? 5.547 -0.12 4 1 95.81 52 THR B CA 1
ATOM 1368 C C . THR B 1 52 ? 6.246 1.236 4.062 1 95.81 52 THR B C 1
ATOM 1370 O O . THR B 1 52 ? 6.113 1.962 5.051 1 95.81 52 THR B O 1
ATOM 1373 N N . HIS B 1 53 ? 6.953 1.552 3.02 1 96 53 HIS B N 1
ATOM 1374 C CA . HIS B 1 53 ? 7.574 2.869 2.93 1 96 53 HIS B CA 1
ATOM 1375 C C . HIS B 1 53 ? 6.801 3.779 1.982 1 96 53 HIS B C 1
ATOM 1377 O O . HIS B 1 53 ? 6.5 3.393 0.851 1 96 53 HIS B O 1
ATOM 1383 N N . LEU B 1 54 ? 6.488 4.949 2.457 1 97.62 54 LEU B N 1
ATOM 1384 C CA . LEU B 1 54 ? 6.105 6.035 1.562 1 97.62 54 LEU B CA 1
ATOM 1385 C C . LEU B 1 54 ? 7.336 6.777 1.045 1 97.62 54 LEU B C 1
ATOM 1387 O O . LEU B 1 54 ? 8.156 7.25 1.832 1 97.62 54 LEU B O 1
ATOM 1391 N N . ILE B 1 55 ? 7.469 6.766 -0.234 1 96.81 55 ILE B N 1
ATOM 1392 C CA . ILE B 1 55 ? 8.5 7.57 -0.875 1 96.81 55 ILE B CA 1
ATOM 1393 C C . ILE B 1 55 ? 7.922 8.922 -1.285 1 96.81 55 ILE B C 1
ATOM 1395 O O . ILE B 1 55 ? 7.09 9 -2.191 1 96.81 55 ILE B O 1
ATOM 1399 N N . LEU B 1 56 ? 8.289 9.977 -0.61 1 97.81 56 LEU B N 1
ATOM 1400 C CA . LEU B 1 56 ? 7.949 11.344 -0.973 1 97.81 56 LEU B CA 1
ATOM 1401 C C . LEU B 1 56 ? 8.961 11.914 -1.963 1 97.81 56 LEU B C 1
ATOM 1403 O O . LEU B 1 56 ? 10.148 12.016 -1.652 1 97.81 56 LEU B O 1
ATOM 1407 N N . MET B 1 57 ? 8.492 12.258 -3.09 1 97.62 57 MET B N 1
ATOM 1408 C CA . MET B 1 57 ? 9.406 12.656 -4.16 1 97.62 57 MET B CA 1
ATOM 1409 C C . MET B 1 57 ? 9.102 14.078 -4.625 1 97.62 57 MET B C 1
ATOM 1411 O O . MET B 1 57 ? 7.949 14.414 -4.91 1 97.62 57 MET B O 1
ATOM 1415 N N . GLN B 1 58 ? 10.133 14.844 -4.777 1 97.75 58 GLN B N 1
ATOM 1416 C CA . GLN B 1 58 ? 9.984 16.203 -5.285 1 97.75 58 GLN B CA 1
ATOM 1417 C C . GLN B 1 58 ? 9.625 16.203 -6.77 1 97.75 58 GLN B C 1
ATOM 1419 O O . GLN B 1 58 ? 10.18 15.414 -7.547 1 97.75 58 GLN B O 1
ATOM 1424 N N . ASP B 1 59 ? 8.656 16.938 -7.043 1 96.44 59 ASP B N 1
ATOM 1425 C CA . ASP B 1 59 ? 8.289 17.234 -8.422 1 96.44 59 ASP B CA 1
ATOM 1426 C C . ASP B 1 59 ? 7.992 18.719 -8.609 1 96.44 59 ASP B C 1
ATOM 1428 O O . ASP B 1 59 ? 7.52 19.375 -7.68 1 96.44 59 ASP B O 1
ATOM 1432 N N . ASP B 1 60 ? 8.344 19.188 -9.781 1 92.94 60 ASP B N 1
ATOM 1433 C CA . ASP B 1 60 ? 8.164 20.609 -10.023 1 92.94 60 ASP B CA 1
ATOM 1434 C C . ASP B 1 60 ? 6.684 20.984 -10 1 92.94 60 ASP B C 1
ATOM 1436 O O . ASP B 1 60 ? 6.328 22.094 -9.578 1 92.94 60 ASP B O 1
ATOM 1440 N N . THR B 1 61 ? 5.91 20.062 -10.516 1 92.31 61 THR B N 1
ATOM 1441 C CA . THR B 1 61 ? 4.48 20.359 -10.57 1 92.31 61 THR B CA 1
ATOM 1442 C C . THR B 1 61 ? 3.662 19.172 -10.102 1 92.31 61 THR B C 1
ATOM 1444 O O . THR B 1 61 ? 3.988 18.016 -10.422 1 92.31 61 THR B O 1
ATOM 1447 N N . VAL B 1 62 ? 2.689 19.469 -9.227 1 92.38 62 VAL B N 1
ATOM 1448 C CA . VAL B 1 62 ? 1.754 18.469 -8.742 1 92.38 62 VAL B CA 1
ATOM 1449 C C . VAL B 1 62 ? 0.323 18.891 -9.07 1 92.38 62 VAL B C 1
ATOM 1451 O O . VAL B 1 62 ? -0.031 20.062 -8.938 1 92.38 62 VAL B O 1
ATOM 1454 N N . THR B 1 63 ? -0.354 17.953 -9.594 1 89.69 63 THR B N 1
ATOM 1455 C CA . THR B 1 63 ? -1.779 18.172 -9.812 1 89.69 63 THR B CA 1
ATOM 1456 C C . THR B 1 63 ? -2.592 17.672 -8.617 1 89.69 63 THR B C 1
ATOM 1458 O O . THR B 1 63 ? -2.527 16.5 -8.266 1 89.69 63 THR B O 1
ATOM 1461 N N . ALA B 1 64 ? -3.297 18.656 -8.086 1 87.69 64 ALA B N 1
ATOM 1462 C CA . ALA B 1 64 ? -4.16 18.312 -6.961 1 87.69 64 ALA B CA 1
ATOM 1463 C C . ALA B 1 64 ? -5.18 17.25 -7.359 1 87.69 64 ALA B C 1
ATOM 1465 O O . ALA B 1 64 ? -5.648 17.219 -8.5 1 87.69 64 ALA B O 1
ATOM 1466 N N . GLY B 1 65 ? -5.488 16.312 -6.34 1 93.94 65 GLY B N 1
ATOM 1467 C CA . GLY B 1 65 ? -6.441 15.234 -6.57 1 93.94 65 GLY B CA 1
ATOM 1468 C C . GLY B 1 65 ? -6.312 14.094 -5.578 1 93.94 65 GLY B C 1
ATOM 1469 O O . GLY B 1 65 ? -5.656 14.242 -4.543 1 93.94 65 GLY B O 1
ATOM 1470 N N . ASP B 1 66 ? -7.051 13.078 -5.883 1 95.38 66 ASP B N 1
ATOM 1471 C CA . ASP B 1 66 ? -7.039 11.922 -4.992 1 95.38 66 ASP B CA 1
ATOM 1472 C C . ASP B 1 66 ? -5.684 11.219 -5.012 1 95.38 66 ASP B C 1
ATOM 1474 O O . ASP B 1 66 ? -5.098 11.023 -6.082 1 95.38 66 ASP B O 1
ATOM 1478 N N . ALA B 1 67 ? -5.172 10.992 -3.855 1 95.31 67 ALA B N 1
ATOM 1479 C CA . ALA B 1 67 ? -3.982 10.148 -3.791 1 95.31 67 ALA B CA 1
ATOM 1480 C C . ALA B 1 67 ? -4.266 8.758 -4.348 1 95.31 67 ALA B C 1
ATOM 1482 O O . ALA B 1 67 ? -5.418 8.305 -4.355 1 95.31 67 ALA B O 1
ATOM 1483 N N . ALA B 1 68 ? -3.225 8.102 -4.699 1 92.44 68 ALA B N 1
ATOM 1484 C CA . ALA B 1 68 ? -3.346 6.77 -5.289 1 92.44 68 ALA B CA 1
ATOM 1485 C C . ALA B 1 68 ? -3.451 5.699 -4.207 1 92.44 68 ALA B C 1
ATOM 1487 O O . ALA B 1 68 ? -3.441 4.504 -4.504 1 92.44 68 ALA B O 1
ATOM 1488 N N . PHE B 1 69 ? -3.486 6.039 -2.988 1 95.94 69 PHE B N 1
ATOM 1489 C CA . PHE B 1 69 ? -3.59 5.121 -1.862 1 95.94 69 PHE B CA 1
ATOM 1490 C C . PHE B 1 69 ? -4.496 5.691 -0.777 1 95.94 69 PHE B C 1
ATOM 1492 O O . PHE B 1 69 ? -4.789 6.891 -0.773 1 95.94 69 PHE B O 1
ATOM 1499 N N . ASP B 1 70 ? -4.891 4.84 0.07 1 97.44 70 ASP B N 1
ATOM 1500 C CA . ASP B 1 70 ? -5.621 5.234 1.271 1 97.44 70 ASP B CA 1
ATOM 1501 C C . ASP B 1 70 ? -5.008 4.605 2.52 1 97.44 70 ASP B C 1
ATOM 1503 O O . ASP B 1 70 ? -4.09 3.791 2.422 1 97.44 70 ASP B O 1
ATOM 1507 N N . LEU B 1 71 ? -5.438 5.137 3.617 1 98 71 LEU B N 1
ATOM 1508 C CA . LEU B 1 71 ? -4.844 4.746 4.891 1 98 71 LEU B CA 1
ATOM 1509 C C . LEU B 1 71 ? -5.902 4.188 5.836 1 98 71 LEU B C 1
ATOM 1511 O O . LEU B 1 71 ? -7.102 4.328 5.582 1 98 71 LEU B O 1
ATOM 1515 N N . MET B 1 72 ? -5.391 3.529 6.891 1 96.75 72 MET B N 1
ATOM 1516 C CA . MET B 1 72 ? -6.293 3.121 7.965 1 96.75 72 MET B CA 1
ATOM 1517 C C . MET B 1 72 ? -5.633 3.301 9.328 1 96.75 72 MET B C 1
ATOM 1519 O O . MET B 1 72 ? -4.402 3.299 9.43 1 96.75 72 MET B O 1
ATOM 1523 N N . VAL B 1 73 ? -6.469 3.479 10.289 1 95.56 73 VAL B N 1
ATOM 1524 C CA . VAL B 1 73 ? -6.027 3.645 11.672 1 95.56 73 VAL B CA 1
ATOM 1525 C C . VAL B 1 73 ? -6.949 2.867 12.609 1 95.56 73 VAL B C 1
ATOM 1527 O O . VAL B 1 73 ? -8.109 2.623 12.281 1 95.56 73 VAL B O 1
ATOM 1530 N N . ASP B 1 74 ? -6.422 2.572 13.734 1 91.81 74 ASP B N 1
ATOM 1531 C CA . ASP B 1 74 ? -7.195 1.81 14.711 1 91.81 74 ASP B CA 1
ATOM 1532 C C . ASP B 1 74 ? -8.312 2.658 15.312 1 91.81 74 ASP B C 1
ATOM 1534 O O . ASP B 1 74 ? -9.422 2.166 15.539 1 91.81 74 ASP B O 1
ATOM 1538 N N . ASP B 1 75 ? -8.008 3.885 15.594 1 93 75 ASP B N 1
ATOM 1539 C CA . ASP B 1 75 ? -8.992 4.805 16.156 1 93 75 ASP B CA 1
ATOM 1540 C C . ASP B 1 75 ? -9.203 6.008 15.242 1 93 75 ASP B C 1
ATOM 1542 O O . ASP B 1 75 ? -8.5 7.016 15.367 1 93 75 ASP B O 1
ATOM 1546 N N . LEU B 1 76 ? -10.234 5.883 14.445 1 96.5 76 LEU B N 1
ATOM 1547 C CA . LEU B 1 76 ? -10.516 6.887 13.43 1 96.5 76 LEU B CA 1
ATOM 1548 C C . LEU B 1 76 ? -10.914 8.211 14.07 1 96.5 76 LEU B C 1
ATOM 1550 O O . LEU B 1 76 ? -10.508 9.281 13.602 1 96.5 76 LEU B O 1
ATOM 1554 N N . HIS B 1 77 ? -11.695 8.156 15.109 1 96.62 77 HIS B N 1
ATOM 1555 C CA . HIS B 1 77 ? -12.188 9.359 15.766 1 96.62 77 HIS B CA 1
ATOM 1556 C C . HIS B 1 77 ? -11.055 10.125 16.438 1 96.62 77 HIS B C 1
ATOM 1558 O O . HIS B 1 77 ? -10.992 11.359 16.344 1 96.62 77 HIS B O 1
ATOM 1564 N N . GLU B 1 78 ? -10.18 9.391 17.016 1 96.38 78 GLU B N 1
ATOM 1565 C CA . GLU B 1 78 ? -9.016 10.031 17.625 1 96.38 78 GLU B CA 1
ATOM 1566 C C . GLU B 1 78 ? -8.156 10.719 16.578 1 96.38 78 GLU B C 1
ATOM 1568 O O . GLU B 1 78 ? -7.695 11.844 16.781 1 96.38 78 GLU B O 1
ATOM 1573 N N . MET B 1 79 ? -7.902 10.047 15.492 1 96.62 79 MET B N 1
ATOM 1574 C CA . MET B 1 79 ? -7.125 10.641 14.406 1 96.62 79 MET B CA 1
ATOM 1575 C C . MET B 1 79 ? -7.805 11.898 13.875 1 96.62 79 MET B C 1
ATOM 1577 O O . MET B 1 79 ? -7.152 12.922 13.664 1 96.62 79 MET B O 1
ATOM 1581 N N . HIS B 1 80 ? -9.07 11.844 13.672 1 98.06 80 HIS B N 1
ATOM 1582 C CA . HIS B 1 80 ? -9.844 12.977 13.172 1 98.06 80 HIS B CA 1
ATOM 1583 C C . HIS B 1 80 ? -9.719 14.18 14.102 1 98.06 80 HIS B C 1
ATOM 1585 O O . HIS B 1 80 ? -9.469 15.297 13.641 1 98.06 80 HIS B O 1
ATOM 1591 N N . GLN B 1 81 ? -9.867 13.922 15.344 1 97.88 81 GLN B N 1
ATOM 1592 C CA . GLN B 1 81 ? -9.766 14.984 16.344 1 97.88 81 GLN B CA 1
ATOM 1593 C C . GLN B 1 81 ? -8.375 15.602 16.359 1 97.88 81 GLN B C 1
ATOM 1595 O O . GLN B 1 81 ? -8.234 16.828 16.422 1 97.88 81 GLN B O 1
ATOM 1600 N N . ARG B 1 82 ? -7.41 14.766 16.297 1 96.81 82 ARG B N 1
ATOM 1601 C CA . ARG B 1 82 ? -6.031 15.234 16.312 1 96.81 82 ARG B CA 1
ATOM 1602 C C . ARG B 1 82 ? -5.746 16.125 15.109 1 96.81 82 ARG B C 1
ATOM 1604 O O . ARG B 1 82 ? -5.168 17.203 15.258 1 96.81 82 ARG B O 1
ATOM 1611 N N . LEU B 1 83 ? -6.156 15.688 13.945 1 97.31 83 LEU B N 1
ATOM 1612 C CA . LEU B 1 83 ? -5.926 16.469 12.734 1 97.31 83 LEU B CA 1
ATOM 1613 C C . LEU B 1 83 ? -6.688 17.781 12.781 1 97.31 83 LEU B C 1
ATOM 1615 O O . LEU B 1 83 ? -6.176 18.812 12.344 1 97.31 83 LEU B O 1
ATOM 1619 N N . THR B 1 84 ? -7.875 17.734 13.281 1 97.75 84 THR B N 1
ATOM 1620 C CA . THR B 1 84 ? -8.68 18.938 13.438 1 97.75 84 THR B CA 1
ATOM 1621 C C . THR B 1 84 ? -7.98 19.938 14.352 1 97.75 84 THR B C 1
ATOM 1623 O O . THR B 1 84 ? -7.887 21.125 14.031 1 97.75 84 THR B O 1
ATOM 1626 N N . SER B 1 85 ? -7.535 19.438 15.445 1 96.88 85 SER B N 1
ATOM 1627 C CA . SER B 1 85 ? -6.879 20.297 16.422 1 96.88 85 SER B CA 1
ATOM 1628 C C . SER B 1 85 ? -5.617 20.922 15.836 1 96.88 85 SER B C 1
ATOM 1630 O O . SER B 1 85 ? -5.18 21.984 16.297 1 96.88 85 SER B O 1
ATOM 1632 N N . GLN B 1 86 ? -5.082 20.266 14.875 1 95.19 86 GLN B N 1
ATOM 1633 C CA . GLN B 1 86 ? -3.855 20.766 14.25 1 95.19 86 GLN B CA 1
ATOM 1634 C C . GLN B 1 86 ? -4.164 21.656 13.055 1 95.19 86 GLN B C 1
ATOM 1636 O O . GLN B 1 86 ? -3.254 22.078 12.344 1 95.19 86 GLN B O 1
ATOM 1641 N N . GLY B 1 87 ? -5.43 21.828 12.773 1 95.31 87 GLY B N 1
ATOM 1642 C CA . GLY B 1 87 ? -5.848 22.781 11.758 1 95.31 87 GLY B CA 1
ATOM 1643 C C . GLY B 1 87 ? -5.867 22.188 10.359 1 95.31 87 GLY B C 1
ATOM 1644 O O . GLY B 1 87 ? -5.926 22.922 9.367 1 95.31 87 GLY B O 1
ATOM 1645 N N . LEU B 1 88 ? -5.852 20.875 10.156 1 96.25 88 LEU B N 1
ATOM 1646 C CA . LEU B 1 88 ? -5.773 20.234 8.852 1 96.25 88 LEU B CA 1
ATOM 1647 C C . LEU B 1 88 ? -7.16 20.062 8.242 1 96.25 88 LEU B C 1
ATOM 1649 O O . LEU B 1 88 ? -7.293 19.609 7.102 1 96.25 88 LEU B O 1
ATOM 1653 N N . ALA B 1 89 ? -8.148 20.391 8.938 1 96.38 89 ALA B N 1
ATOM 1654 C CA . ALA B 1 89 ? -9.531 20.469 8.477 1 96.38 89 ALA B CA 1
ATOM 1655 C C . ALA B 1 89 ? -9.953 19.188 7.766 1 96.38 89 ALA B C 1
ATOM 1657 O O . ALA B 1 89 ? -10.422 19.234 6.625 1 96.38 89 ALA B O 1
ATOM 1658 N N . PRO B 1 90 ? -9.828 18.031 8.32 1 98.56 90 PRO B N 1
ATOM 1659 C CA . PRO B 1 90 ? -10.375 16.812 7.699 1 98.56 90 PRO B CA 1
ATOM 1660 C C . PRO B 1 90 ? -11.875 16.906 7.457 1 98.56 90 PRO B C 1
ATOM 1662 O O . PRO B 1 90 ? -12.57 17.656 8.141 1 98.56 90 PRO B O 1
ATOM 1665 N N . SER B 1 91 ? -12.367 16.188 6.457 1 98.38 91 SER B N 1
ATOM 1666 C CA . SER B 1 91 ? -13.805 16.125 6.227 1 98.38 91 SER B CA 1
ATOM 1667 C C . SER B 1 91 ? -14.523 15.477 7.398 1 98.38 91 SER B C 1
ATOM 1669 O O . SER B 1 91 ? -13.898 14.852 8.258 1 98.38 91 SER B O 1
ATOM 1671 N N . PRO B 1 92 ? -15.852 15.641 7.441 1 97.94 92 PRO B N 1
ATOM 1672 C CA . PRO B 1 92 ? -16.578 14.844 8.438 1 97.94 92 PRO B CA 1
ATOM 1673 C C . PRO B 1 92 ? -16.406 13.344 8.234 1 97.94 92 PRO B C 1
ATOM 1675 O O . PRO B 1 92 ? -16.188 12.883 7.113 1 97.94 92 PRO B O 1
ATOM 1678 N N . ILE B 1 93 ? -16.453 12.609 9.328 1 97.69 93 ILE B N 1
ATOM 1679 C CA . ILE B 1 93 ? -16.438 11.156 9.266 1 97.69 93 ILE B CA 1
ATOM 1680 C C . ILE B 1 93 ? -17.734 10.656 8.648 1 97.69 93 ILE B C 1
ATOM 1682 O O . ILE B 1 93 ? -18.828 11.062 9.055 1 97.69 93 ILE B O 1
ATOM 1686 N N . GLU B 1 94 ? -17.547 9.828 7.637 1 95.88 94 GLU B N 1
ATOM 1687 C CA . GLU B 1 94 ? -18.703 9.281 6.953 1 95.88 94 GLU B CA 1
ATOM 1688 C C . GLU B 1 94 ? -18.719 7.754 7.012 1 95.88 94 GLU B C 1
ATOM 1690 O O . GLU B 1 94 ? -17.656 7.121 6.922 1 95.88 94 GLU B O 1
ATOM 1695 N N . PRO B 1 95 ? -19.922 7.211 7.191 1 90.06 95 PRO B N 1
ATOM 1696 C CA . PRO B 1 95 ? -20 5.754 7.086 1 90.06 95 PRO B CA 1
ATOM 1697 C C . PRO B 1 95 ? -19.781 5.25 5.66 1 90.06 95 PRO B C 1
ATOM 1699 O O . PRO B 1 95 ? -20.141 5.941 4.699 1 90.06 95 PRO B O 1
ATOM 1702 N N . ARG B 1 96 ? -19.109 4.156 5.602 1 84.56 96 ARG B N 1
ATOM 1703 C CA . ARG B 1 96 ? -18.984 3.383 4.367 1 84.56 96 ARG B CA 1
ATOM 1704 C C . ARG B 1 96 ? -19.594 1.994 4.535 1 84.56 96 ARG B C 1
ATOM 1706 O O . ARG B 1 96 ? -18.875 1.008 4.684 1 84.56 96 ARG B O 1
ATOM 1713 N N . PRO B 1 97 ? -20.859 1.927 4.461 1 75.19 97 PRO B N 1
ATOM 1714 C CA . PRO B 1 97 ? -21.578 0.7 4.824 1 75.19 97 PRO B CA 1
ATOM 1715 C C . PRO B 1 97 ? -21.203 -0.487 3.941 1 75.19 97 PRO B C 1
ATOM 1717 O O . PRO B 1 97 ? -21.266 -1.637 4.383 1 75.19 97 PRO B O 1
ATOM 1720 N N . GLU B 1 98 ? -20.766 -0.285 2.738 1 69.88 98 GLU B N 1
ATOM 1721 C CA . GLU B 1 98 ? -20.422 -1.368 1.821 1 69.88 98 GLU B CA 1
ATOM 1722 C C . GLU B 1 98 ? -19.281 -2.215 2.369 1 69.88 98 GLU B C 1
ATOM 1724 O O . GLU B 1 98 ? -19.172 -3.406 2.066 1 69.88 98 GLU B O 1
ATOM 1729 N N . ILE B 1 99 ? -18.453 -1.586 3.199 1 69.81 99 ILE B N 1
ATOM 1730 C CA . ILE B 1 99 ? -17.297 -2.311 3.719 1 69.81 99 ILE B CA 1
ATOM 1731 C C . ILE B 1 99 ? -17.344 -2.328 5.246 1 69.81 99 ILE B C 1
ATOM 1733 O O . ILE B 1 99 ? -16.375 -2.742 5.898 1 69.81 99 ILE B O 1
ATOM 1737 N N . ASP B 1 100 ? -18.469 -1.825 5.715 1 75.88 100 ASP B N 1
ATOM 1738 C CA . ASP B 1 100 ? -18.688 -1.731 7.156 1 75.88 100 ASP B CA 1
ATOM 1739 C C . ASP B 1 100 ? -17.562 -0.955 7.828 1 75.88 100 ASP B C 1
ATOM 1741 O O . ASP B 1 100 ? -16.984 -1.412 8.82 1 75.88 100 ASP B O 1
ATOM 1745 N N . HIS B 1 101 ? -17.109 0.09 7.18 1 87.5 101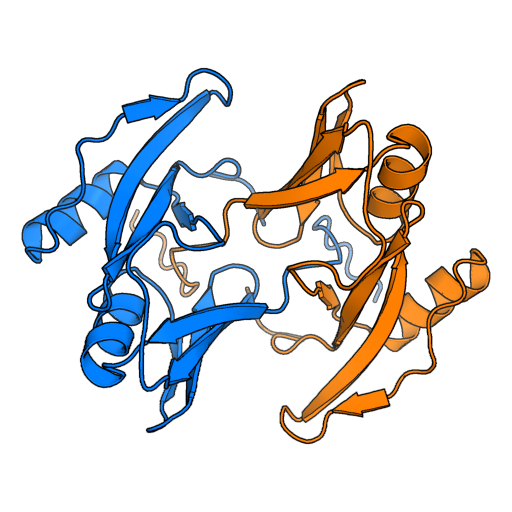 HIS B N 1
ATOM 1746 C CA . HIS B 1 101 ? -16.078 0.972 7.715 1 87.5 101 HIS B CA 1
ATOM 1747 C C . HIS B 1 101 ? -16.562 2.42 7.746 1 87.5 101 HIS B C 1
ATOM 1749 O O . HIS B 1 101 ? -17.672 2.725 7.301 1 87.5 101 HIS B O 1
ATOM 1755 N N . GLU B 1 102 ? -15.891 3.264 8.453 1 95.12 102 GLU B N 1
ATOM 1756 C CA . GLU B 1 102 ? -15.992 4.719 8.406 1 95.12 102 GLU B CA 1
ATOM 1757 C C . GLU B 1 102 ? -14.719 5.34 7.848 1 95.12 102 GLU B C 1
ATOM 1759 O O . GLU B 1 102 ? -13.648 4.738 7.914 1 95.12 102 GLU B O 1
ATOM 1764 N N . ALA B 1 103 ? -14.953 6.504 7.297 1 97.69 103 ALA B N 1
ATOM 1765 C CA . ALA B 1 103 ? -13.781 7.156 6.719 1 97.69 103 ALA B CA 1
ATOM 1766 C C . ALA B 1 103 ? -13.93 8.68 6.746 1 97.69 103 ALA B C 1
ATOM 1768 O O . ALA B 1 103 ? -15.031 9.195 6.938 1 97.69 103 ALA B O 1
ATOM 1769 N N . PHE B 1 104 ? -12.867 9.344 6.645 1 98.25 104 PHE B N 1
ATOM 1770 C CA . PHE B 1 104 ? -12.797 10.766 6.316 1 98.25 104 PHE B CA 1
ATOM 1771 C C . PHE B 1 104 ? -11.688 11.039 5.312 1 98.25 104 PHE B C 1
ATOM 1773 O O . PHE B 1 104 ? -10.867 10.164 5.031 1 98.25 104 PHE B O 1
ATOM 1780 N N . THR B 1 105 ? -11.719 12.211 4.73 1 98.44 105 THR B N 1
ATOM 1781 C CA . THR B 1 105 ? -10.641 12.641 3.846 1 98.44 105 THR B CA 1
ATOM 1782 C C . THR B 1 105 ? -9.875 13.812 4.449 1 98.44 105 THR B C 1
ATOM 1784 O O . THR B 1 105 ? -10.414 14.555 5.277 1 98.44 105 THR B O 1
ATOM 1787 N N . VAL B 1 106 ? -8.648 13.953 4.059 1 98.5 106 VAL B N 1
ATOM 1788 C CA . VAL B 1 106 ? -7.82 15.094 4.441 1 98.5 106 VAL B CA 1
ATOM 1789 C C . VAL B 1 106 ? -6.922 15.492 3.275 1 98.5 106 VAL B C 1
ATOM 1791 O O . VAL B 1 106 ? -6.434 14.633 2.535 1 98.5 106 VAL B O 1
ATOM 1794 N N . ARG B 1 107 ? -6.773 16.75 3.137 1 97.69 107 ARG B N 1
ATOM 1795 C CA . ARG B 1 107 ? -5.957 17.25 2.037 1 97.69 107 ARG B CA 1
ATOM 1796 C C . ARG B 1 107 ? -4.516 17.469 2.482 1 97.69 107 ARG B C 1
ATOM 1798 O O . ARG B 1 107 ? -4.262 18.188 3.447 1 97.69 107 ARG B O 1
ATOM 1805 N N . GLU B 1 108 ? -3.6 16.797 1.837 1 97.12 108 GLU B N 1
ATOM 1806 C CA . GLU B 1 108 ? -2.158 16.969 1.995 1 97.12 108 GLU B CA 1
ATOM 1807 C C . GLU B 1 108 ? -1.689 18.281 1.384 1 97.12 108 GLU B C 1
ATOM 1809 O O . GLU B 1 108 ? -2.312 18.797 0.453 1 97.12 108 GLU B O 1
ATOM 1814 N N . PRO B 1 109 ? -0.653 18.938 1.864 1 96.56 109 PRO B N 1
ATOM 1815 C CA . PRO B 1 109 ? -0.268 20.312 1.535 1 96.56 109 PRO B CA 1
ATOM 1816 C C . PRO B 1 109 ? -0.118 20.531 0.033 1 96.56 109 PRO B C 1
ATOM 1818 O O . PRO B 1 109 ? -0.399 21.625 -0.46 1 96.56 109 PRO B O 1
ATOM 1821 N N . ALA B 1 110 ? 0.366 19.609 -0.657 1 97.06 110 ALA B N 1
ATOM 1822 C CA . ALA B 1 110 ? 0.565 19.781 -2.094 1 97.06 110 ALA B CA 1
ATOM 1823 C C . ALA B 1 110 ? -0.748 19.609 -2.854 1 97.06 110 ALA B C 1
ATOM 1825 O O . ALA B 1 110 ? -0.793 19.797 -4.07 1 97.06 110 ALA B O 1
ATOM 1826 N N . GLY B 1 111 ? -1.765 19.172 -2.096 1 97.12 111 GLY B N 1
ATOM 1827 C CA . GLY B 1 111 ? -3.076 19.172 -2.721 1 97.12 111 GLY B CA 1
ATOM 1828 C C . GLY B 1 111 ? -3.658 17.781 -2.881 1 97.12 111 GLY B C 1
ATOM 1829 O O . GLY B 1 111 ? -4.809 17.625 -3.297 1 97.12 111 GLY B O 1
ATOM 1830 N N . HIS B 1 112 ? -2.969 16.734 -2.562 1 97.5 112 HIS B N 1
ATOM 1831 C CA . HIS B 1 112 ? -3.49 15.367 -2.639 1 97.5 112 HIS B CA 1
ATOM 1832 C C . HIS B 1 112 ? -4.559 15.125 -1.577 1 97.5 112 HIS B C 1
ATOM 1834 O O . HIS B 1 112 ? -4.379 15.492 -0.413 1 97.5 112 HIS B O 1
ATOM 1840 N N . VAL B 1 113 ? -5.637 14.555 -1.975 1 98.25 113 VAL B N 1
ATOM 1841 C CA . VAL B 1 113 ? -6.668 14.148 -1.026 1 98.25 113 VAL B CA 1
ATOM 1842 C C . VAL B 1 113 ? -6.453 12.695 -0.619 1 98.25 113 VAL B C 1
ATOM 1844 O O . VAL B 1 113 ? -6.441 11.805 -1.469 1 98.25 113 VAL B O 1
ATOM 1847 N N . ILE B 1 114 ? -6.277 12.477 0.666 1 98.38 114 ILE B N 1
ATOM 1848 C CA . ILE B 1 114 ? -6.027 11.148 1.201 1 98.38 114 ILE B CA 1
ATOM 1849 C C . ILE B 1 114 ? -7.234 10.68 2.014 1 98.38 114 ILE B C 1
ATOM 1851 O O . ILE B 1 114 ? -7.73 11.414 2.875 1 98.38 114 ILE B O 1
ATOM 1855 N N . THR B 1 115 ? -7.73 9.492 1.733 1 98.06 115 THR B N 1
ATOM 1856 C CA . THR B 1 115 ? -8.797 8.883 2.518 1 98.06 115 THR B CA 1
ATOM 1857 C C . THR B 1 115 ? -8.227 8.07 3.67 1 98.06 115 THR B C 1
ATOM 1859 O O . THR B 1 115 ? -7.25 7.336 3.492 1 98.06 115 THR B O 1
ATOM 1862 N N . VAL B 1 116 ? -8.789 8.258 4.832 1 98.06 116 VAL B N 1
ATOM 1863 C CA . VAL B 1 116 ? -8.406 7.492 6.016 1 98.06 116 VAL B CA 1
ATOM 1864 C C . VAL B 1 116 ? -9.594 6.672 6.508 1 98.06 116 VAL B C 1
ATOM 1866 O O . VAL B 1 116 ? -10.664 7.223 6.793 1 98.06 116 VAL B O 1
ATOM 1869 N N . PHE B 1 117 ? -9.367 5.367 6.652 1 97.25 117 PHE B N 1
ATOM 1870 C CA . PHE B 1 117 ? -10.406 4.438 7.062 1 97.25 117 PHE B CA 1
ATOM 1871 C C . PHE B 1 117 ? -10.188 3.973 8.5 1 97.25 117 PHE B C 1
ATOM 1873 O O . PHE B 1 117 ? -9.055 4.004 9 1 97.25 117 PHE B O 1
ATOM 1880 N N . SER B 1 118 ? -11.391 3.561 9.07 1 95.06 118 SER B N 1
ATOM 1881 C CA . SER B 1 118 ? -11.242 2.703 10.242 1 95.06 118 SER B CA 1
ATOM 1882 C C . SER B 1 118 ? -10.602 1.367 9.867 1 95.06 118 SER B C 1
ATOM 1884 O O . SER B 1 118 ? -10.836 0.847 8.773 1 95.06 118 SER B O 1
ATOM 1886 N N . SER B 1 119 ? -9.828 0.875 10.781 1 91.69 119 SER B N 1
ATOM 1887 C CA . SER B 1 119 ? -9.047 -0.331 10.516 1 91.69 119 SER B CA 1
ATOM 1888 C C . SER B 1 119 ? -9.953 -1.55 10.367 1 91.69 119 SER B C 1
ATOM 1890 O O . SER B 1 119 ? -10.914 -1.708 11.125 1 91.69 119 SER B O 1
ATOM 1892 N N . HIS B 1 120 ? -9.633 -2.361 9.445 1 85.75 120 HIS B N 1
ATOM 1893 C CA . HIS B 1 120 ? -10.32 -3.645 9.336 1 85.75 120 HIS B CA 1
ATOM 1894 C C . HIS B 1 120 ? -9.594 -4.727 10.125 1 85.75 120 HIS B C 1
ATOM 1896 O O . HIS B 1 120 ? -10.023 -5.883 10.141 1 85.75 120 HIS B O 1
ATOM 1902 N N . VAL B 1 121 ? -8.531 -4.375 10.781 1 80.56 121 VAL B N 1
ATOM 1903 C CA . VAL B 1 121 ? -7.781 -5.395 11.516 1 80.56 121 VAL B CA 1
ATOM 1904 C C . VAL B 1 121 ? -7.742 -5.043 13 1 80.56 121 VAL B C 1
ATOM 1906 O O . VAL B 1 121 ? -6.953 -5.609 13.758 1 80.56 121 VAL B O 1
ATOM 1909 N N . SER B 1 122 ? -8.57 -4.211 13.328 1 70.31 122 SER B N 1
ATOM 1910 C CA . SER B 1 122 ? -8.562 -3.768 14.719 1 70.31 122 SER B CA 1
ATOM 1911 C C . SER B 1 122 ? -8.594 -4.953 15.68 1 70.31 122 SER B C 1
ATOM 1913 O O . SER B 1 122 ? -9.414 -5.863 15.523 1 70.31 122 SER B O 1
ATOM 1915 N N . ASN B 1 123 ? -7.594 -4.996 16.594 1 68.06 123 ASN B N 1
ATOM 1916 C CA . ASN B 1 123 ? -7.484 -5.973 17.672 1 68.06 123 ASN B CA 1
ATOM 1917 C C . ASN B 1 123 ? -6.926 -7.301 17.172 1 68.06 123 ASN B C 1
ATOM 1919 O O . ASN B 1 123 ? -7.039 -8.32 17.844 1 68.06 123 ASN B O 1
ATOM 1923 N N . ASN B 1 124 ? -6.543 -7.332 15.828 1 69.56 124 ASN B N 1
ATOM 1924 C CA . ASN B 1 124 ? -5.93 -8.547 15.297 1 69.56 124 ASN B CA 1
ATOM 1925 C C . ASN B 1 124 ? -4.449 -8.344 14.992 1 69.56 124 ASN B C 1
ATOM 1927 O O . ASN B 1 124 ? -4.027 -7.23 14.664 1 69.56 124 ASN B O 1
ATOM 1931 N N . PRO B 1 125 ? -3.721 -9.406 15.359 1 64.56 125 PRO B N 1
ATOM 1932 C CA . PRO B 1 125 ? -2.301 -9.281 15.023 1 64.56 125 PRO B CA 1
ATOM 1933 C C . PRO B 1 125 ? -2.062 -9.141 13.523 1 64.56 125 PRO B C 1
ATOM 1935 O O . PRO B 1 125 ? -2.744 -9.781 12.719 1 64.56 125 PRO B O 1
ATOM 1938 N N . VAL B 1 126 ? -1.372 -8.141 13.086 1 66.69 126 VAL B N 1
ATOM 1939 C CA . VAL B 1 126 ? -1.045 -7.957 11.68 1 66.69 126 VAL B CA 1
ATOM 1940 C C . VAL B 1 126 ? 0.46 -8.117 11.477 1 66.69 126 VAL B C 1
ATOM 1942 O O . VAL B 1 126 ? 1.247 -7.887 12.398 1 66.69 126 VAL B O 1
#

InterPro domains:
  IPR004360 Glyoxalase/fosfomycin resistance/dioxygenase domain [PF00903] (12-114)
  IPR029068 Glyoxalase/Bleomycin resistance protein/Dihydroxybiphenyl dioxygenase [G3DSA:3.10.180.10] (11-124)
  IPR029068 Glyoxalase/Bleomycin resistance protein/Dihydroxybiphenyl dioxygenase [SSF54593] (11-119)
  IPR037523 Vicinal oxygen chelate (VOC), core domain [PS51819] (11-119)

Foldseek 3Di:
DPPPPVDDPDDAAEDEDEAQDQVQLVVVCVQLPWAWDARDPAWT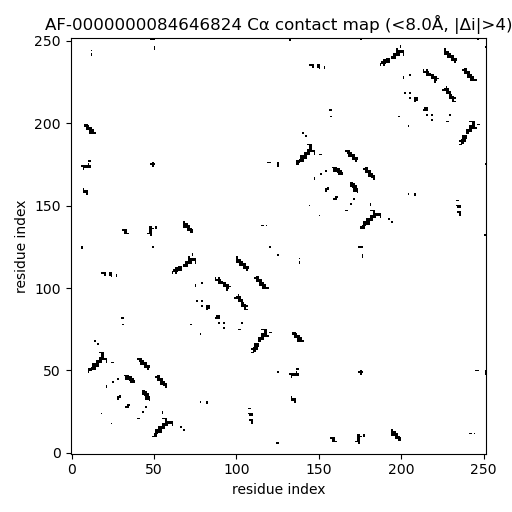WTADPVGHIYIYGYDNADDAEAGPDAEEDQDQPVSVVSCVVVVQPKDDWDADVVVRKIWIWTARPRHYIHIYIYDPQHPHDD/DPPPPVDDPDDAAEDEDEAQDQVQLVVVCVQLPWAWDARDPAWTWTADPVGHIYIYGYDNADDAEAGPDAEEDQDQPVSVVSCVVVPQDKDDWDADVVVRKIWIWTARPRHYIHIYIYDPQHPHDD